Protein AF-A0A832XYK3-F1 (afdb_monomer)

Structure (mmCIF, N/CA/C/O backbone):
data_AF-A0A832XYK3-F1
#
_entry.id   AF-A0A832XYK3-F1
#
loop_
_atom_site.group_PDB
_atom_site.id
_atom_site.type_symbol
_atom_site.label_atom_id
_atom_site.label_alt_id
_atom_site.label_comp_id
_atom_site.label_asym_id
_atom_site.label_entity_id
_atom_site.label_seq_id
_atom_site.pdbx_PDB_ins_code
_atom_site.Cartn_x
_atom_site.Cartn_y
_atom_site.Cartn_z
_atom_site.occupancy
_atom_site.B_iso_or_equiv
_atom_site.auth_seq_id
_atom_site.auth_comp_id
_atom_site.auth_asym_id
_atom_site.auth_atom_id
_atom_site.pdbx_PDB_model_num
ATOM 1 N N . MET A 1 1 ? -70.318 6.249 -12.289 1.00 51.94 1 MET A N 1
ATOM 2 C CA . MET A 1 1 ? -69.527 5.537 -13.315 1.00 51.94 1 MET A CA 1
ATOM 3 C C . MET A 1 1 ? -68.668 4.509 -12.586 1.00 51.94 1 MET A C 1
ATOM 5 O O . MET A 1 1 ? -67.825 4.917 -11.801 1.00 51.94 1 MET A O 1
ATOM 9 N N . LYS A 1 2 ? -68.969 3.206 -12.696 1.00 63.84 2 LYS A N 1
ATOM 10 C CA . LYS A 1 2 ? -68.161 2.149 -12.056 1.00 63.84 2 LYS A CA 1
ATOM 11 C C . LYS A 1 2 ? -66.933 1.916 -12.936 1.00 63.84 2 LYS A C 1
ATOM 13 O O . LYS A 1 2 ? -67.109 1.634 -14.117 1.00 63.84 2 LYS A O 1
ATOM 18 N N . LEU A 1 3 ? -65.730 2.090 -12.392 1.00 61.75 3 LEU A N 1
ATOM 19 C CA . LEU A 1 3 ? -64.510 1.729 -13.113 1.00 61.75 3 LEU A CA 1
ATOM 20 C C . LEU A 1 3 ? -64.484 0.210 -13.313 1.00 61.75 3 LEU A C 1
ATOM 22 O O . LEU A 1 3 ? -64.776 -0.540 -12.384 1.00 61.75 3 LEU A O 1
ATOM 26 N N . ASP A 1 4 ? -64.154 -0.225 -14.527 1.00 82.44 4 ASP A N 1
ATOM 27 C CA . ASP A 1 4 ? -63.961 -1.636 -14.857 1.00 82.44 4 ASP A CA 1
ATOM 28 C C . ASP A 1 4 ? -62.791 -2.200 -14.035 1.00 82.44 4 ASP A C 1
ATOM 30 O O . ASP A 1 4 ? -61.704 -1.618 -13.997 1.00 82.44 4 ASP A O 1
ATOM 34 N N . ASN A 1 5 ? -63.002 -3.351 -13.393 1.00 79.75 5 ASN A N 1
ATOM 35 C CA . ASN A 1 5 ? -61.987 -4.045 -12.602 1.00 79.75 5 ASN A CA 1
ATOM 36 C C . ASN A 1 5 ? -60.704 -4.313 -13.405 1.00 79.75 5 ASN A C 1
ATOM 38 O O . ASN A 1 5 ? -59.617 -4.296 -12.832 1.00 79.75 5 ASN A O 1
ATOM 42 N N . LYS A 1 6 ? -60.795 -4.497 -14.729 1.00 77.44 6 LYS A N 1
ATOM 43 C CA . LYS A 1 6 ? -59.613 -4.655 -15.591 1.00 77.44 6 LYS A CA 1
ATOM 44 C C . LYS A 1 6 ? -58.777 -3.377 -15.676 1.00 77.44 6 LYS A C 1
ATOM 46 O O . LYS A 1 6 ? -57.551 -3.453 -15.685 1.00 77.44 6 LYS A O 1
ATOM 51 N N . ILE A 1 7 ? -59.427 -2.212 -15.680 1.00 81.50 7 ILE A N 1
ATOM 52 C CA . ILE A 1 7 ? -58.761 -0.901 -15.679 1.00 81.50 7 ILE A CA 1
ATOM 53 C C . ILE A 1 7 ? -58.077 -0.663 -14.328 1.00 81.50 7 ILE A C 1
ATOM 55 O O . ILE A 1 7 ? -56.941 -0.196 -14.288 1.00 81.50 7 ILE A O 1
ATOM 59 N N . VAL A 1 8 ? -58.728 -1.045 -13.225 1.00 83.88 8 VAL A N 1
ATOM 60 C CA . VAL A 1 8 ? -58.155 -0.926 -11.873 1.00 83.88 8 VAL A CA 1
ATOM 61 C C . VAL A 1 8 ? -56.913 -1.807 -11.716 1.00 83.88 8 VAL A C 1
ATOM 63 O O . VAL A 1 8 ? -55.884 -1.332 -11.243 1.00 83.88 8 VAL A O 1
ATOM 66 N N . VAL A 1 9 ? -56.968 -3.065 -12.165 1.00 84.25 9 VAL A N 1
ATOM 67 C CA . VAL A 1 9 ? -55.814 -3.979 -12.108 1.00 84.25 9 VAL A CA 1
ATOM 68 C C . VAL A 1 9 ? -54.671 -3.485 -12.999 1.00 84.25 9 VAL A C 1
ATOM 70 O O . VAL A 1 9 ? -53.523 -3.480 -12.561 1.00 84.25 9 VAL A O 1
ATOM 73 N N . GLY A 1 10 ? -54.969 -3.004 -14.211 1.00 87.88 10 GLY A N 1
ATOM 74 C CA . GLY A 1 10 ? -53.956 -2.436 -15.106 1.00 87.88 10 GLY A CA 1
ATOM 75 C C . GLY A 1 10 ? -53.236 -1.224 -14.505 1.00 87.88 10 GLY A C 1
ATOM 76 O O . GLY A 1 10 ? -52.009 -1.132 -14.576 1.00 87.88 10 GLY A O 1
ATOM 77 N N . LEU A 1 11 ? -53.977 -0.327 -13.847 1.00 86.62 11 LEU A N 1
ATOM 78 C CA . LEU A 1 11 ? -53.404 0.827 -13.149 1.00 86.62 11 LEU A CA 1
ATOM 79 C C . LEU A 1 11 ? -52.520 0.408 -11.972 1.00 86.62 11 LEU A C 1
ATOM 81 O O . LEU A 1 11 ? -51.419 0.932 -11.830 1.00 86.62 11 LEU A O 1
ATOM 85 N N . LEU A 1 12 ? -52.957 -0.564 -11.167 1.00 86.31 12 LEU A N 1
ATOM 86 C CA . LEU A 1 12 ? -52.175 -1.060 -10.032 1.00 86.31 12 LEU A CA 1
ATOM 87 C C . LEU A 1 12 ? -50.860 -1.710 -10.476 1.00 86.31 12 LEU A C 1
ATOM 89 O O . LEU A 1 12 ? -49.821 -1.411 -9.896 1.00 86.31 12 LEU A O 1
ATOM 93 N N . VAL A 1 13 ? -50.877 -2.535 -11.528 1.00 85.88 13 VAL A N 1
ATOM 94 C CA . VAL A 1 13 ? -49.658 -3.156 -12.079 1.00 85.88 13 VAL A CA 1
ATOM 95 C C . VAL A 1 13 ? -48.709 -2.097 -12.639 1.00 85.88 13 VAL A C 1
ATOM 97 O O . VAL A 1 13 ? -47.507 -2.163 -12.398 1.00 85.88 13 VAL A O 1
ATOM 100 N N . THR A 1 14 ? -49.239 -1.084 -13.327 1.00 83.44 14 THR A N 1
ATOM 101 C CA . THR A 1 14 ? -48.425 0.013 -13.871 1.00 83.44 14 THR A CA 1
ATOM 102 C C . THR A 1 14 ? -47.780 0.830 -12.753 1.00 83.44 14 THR A C 1
ATOM 104 O O . THR A 1 14 ? -46.589 1.115 -12.817 1.00 83.44 14 THR A O 1
ATOM 107 N N . ILE A 1 15 ? -48.525 1.151 -11.690 1.00 84.69 15 ILE A N 1
ATOM 108 C CA . ILE A 1 15 ? -47.985 1.844 -10.512 1.00 84.69 15 ILE A CA 1
ATOM 109 C C . ILE A 1 15 ? -46.898 0.995 -9.847 1.00 84.69 15 ILE A C 1
ATOM 111 O O . ILE A 1 15 ? -45.843 1.525 -9.521 1.00 84.69 15 ILE A O 1
ATOM 115 N N . LEU A 1 16 ? -47.108 -0.316 -9.693 1.00 79.56 16 LEU A N 1
ATOM 116 C CA . LEU A 1 16 ? -46.116 -1.206 -9.086 1.00 79.56 16 LEU A CA 1
ATOM 117 C C . LEU A 1 16 ? -44.827 -1.273 -9.918 1.00 79.56 16 LEU A C 1
ATOM 119 O O . LEU A 1 16 ? -43.733 -1.199 -9.364 1.00 79.56 16 LEU A O 1
ATOM 123 N N . LEU A 1 17 ? -44.950 -1.344 -11.247 1.00 78.62 17 LEU A N 1
ATOM 124 C CA . LEU A 1 17 ? -43.807 -1.351 -12.161 1.00 78.62 17 LEU A CA 1
ATOM 125 C C . LEU A 1 17 ? -43.058 -0.016 -12.140 1.00 78.62 17 LEU A C 1
ATOM 127 O O . LEU A 1 17 ? -41.830 -0.020 -12.060 1.00 78.62 17 LEU A O 1
ATOM 131 N N . VAL A 1 18 ? -43.769 1.114 -12.121 1.00 75.50 18 VAL A N 1
ATOM 132 C CA . VAL A 1 18 ? -43.164 2.450 -11.999 1.00 75.50 18 VAL A CA 1
ATOM 133 C C . VAL A 1 18 ? -42.459 2.599 -10.647 1.00 75.50 18 VAL A C 1
ATOM 135 O O . VAL A 1 18 ? -41.295 2.978 -10.602 1.00 75.50 18 VAL A O 1
ATOM 138 N N . VAL A 1 19 ? -43.093 2.215 -9.538 1.00 70.69 19 VAL A N 1
ATOM 139 C CA . VAL A 1 19 ? -42.473 2.293 -8.203 1.00 70.69 19 VAL A CA 1
ATOM 140 C C . VAL A 1 19 ? -41.241 1.384 -8.108 1.00 70.69 19 VAL A C 1
ATOM 142 O O . VAL A 1 19 ? -40.223 1.805 -7.566 1.00 70.69 19 VAL A O 1
ATOM 145 N N . SER A 1 20 ? -41.290 0.182 -8.697 1.00 60.44 20 SER A N 1
ATOM 146 C CA . SER A 1 20 ? -40.152 -0.751 -8.731 1.00 60.44 20 SER A CA 1
ATOM 147 C C . SER A 1 20 ? -38.980 -0.269 -9.596 1.00 60.44 20 SER A C 1
ATOM 149 O O . SER A 1 20 ? -37.823 -0.528 -9.274 1.00 60.44 20 SER A O 1
ATOM 151 N N . SER A 1 21 ? -39.254 0.477 -10.670 1.00 59.19 21 SER A N 1
ATOM 152 C CA . SER A 1 21 ? -38.204 1.072 -11.504 1.00 59.19 21 SER A CA 1
ATOM 153 C C . SER A 1 21 ? -37.586 2.310 -10.848 1.00 59.19 21 SER A C 1
ATOM 155 O O . SER A 1 21 ? -36.386 2.523 -10.992 1.00 59.19 21 SER A O 1
ATOM 157 N N . PHE A 1 22 ? -38.335 3.065 -10.037 1.00 55.16 22 PHE A N 1
ATOM 158 C CA . PHE A 1 22 ? -37.767 4.157 -9.239 1.00 55.16 22 PHE A CA 1
ATOM 159 C C . PHE A 1 22 ? -36.902 3.668 -8.064 1.00 55.16 22 PHE A C 1
ATOM 161 O O . PHE A 1 22 ? -35.864 4.269 -7.806 1.00 55.16 22 PHE A O 1
ATOM 168 N N . THR A 1 23 ? -37.238 2.568 -7.381 1.00 51.59 23 THR A N 1
ATOM 169 C CA . THR A 1 23 ? -36.389 2.044 -6.289 1.00 51.59 23 THR A CA 1
ATOM 170 C C . THR A 1 23 ? -35.070 1.439 -6.776 1.00 51.59 23 THR A C 1
ATOM 172 O O . THR A 1 23 ? -34.071 1.520 -6.063 1.00 51.59 23 THR A O 1
ATOM 175 N N . LEU A 1 24 ? -35.025 0.893 -7.995 1.00 49.56 24 LEU A N 1
ATOM 176 C CA . LEU A 1 24 ? -33.785 0.383 -8.594 1.00 49.56 24 LEU A CA 1
ATOM 177 C C . LEU A 1 24 ? -32.832 1.506 -9.037 1.00 49.56 24 LEU A C 1
ATOM 179 O O . LEU A 1 24 ? -31.620 1.345 -8.935 1.00 49.56 24 LEU A O 1
ATOM 183 N N . VAL A 1 25 ? -33.353 2.657 -9.473 1.00 48.50 25 VAL A N 1
ATOM 184 C CA . VAL A 1 25 ? -32.523 3.788 -9.932 1.00 48.50 25 VAL A CA 1
ATOM 185 C C . VAL A 1 25 ? -31.899 4.557 -8.762 1.00 48.50 25 VAL A C 1
ATOM 187 O O . VAL A 1 25 ? -30.759 5.001 -8.870 1.00 48.50 25 VAL A O 1
ATOM 190 N N . VAL A 1 26 ? -32.586 4.665 -7.618 1.00 46.12 26 VAL A N 1
ATOM 191 C CA . VAL A 1 26 ? -32.065 5.405 -6.447 1.00 46.12 26 VAL A CA 1
ATOM 192 C C . VAL A 1 26 ? -30.876 4.688 -5.791 1.00 46.12 26 VAL A C 1
ATOM 194 O O . VAL A 1 26 ? -29.989 5.352 -5.268 1.00 46.12 26 VAL A O 1
ATOM 197 N N . ASN A 1 27 ? -30.791 3.357 -5.892 1.00 43.59 27 ASN A N 1
ATOM 198 C CA . ASN A 1 27 ? -29.619 2.596 -5.435 1.00 43.59 27 ASN A CA 1
ATOM 199 C C . ASN A 1 27 ? -28.524 2.446 -6.507 1.00 43.59 27 ASN A C 1
ATOM 201 O O . ASN A 1 27 ? -27.417 2.030 -6.181 1.00 43.59 27 ASN A O 1
ATOM 205 N N . ALA A 1 28 ? -28.810 2.768 -7.773 1.00 43.00 28 ALA A N 1
ATOM 206 C CA . ALA A 1 28 ? -27.843 2.667 -8.869 1.00 43.00 28 ALA A CA 1
ATOM 207 C C . ALA A 1 28 ? -27.042 3.965 -9.106 1.00 43.00 28 ALA A C 1
ATOM 209 O O . ALA A 1 28 ? -26.056 3.937 -9.838 1.00 43.00 28 ALA A O 1
ATOM 210 N N . PHE A 1 29 ? -27.446 5.089 -8.496 1.00 41.75 29 PHE A N 1
ATOM 211 C CA . PHE A 1 29 ? -26.845 6.418 -8.697 1.00 41.75 29 PHE A CA 1
ATOM 212 C C . PHE A 1 29 ? -26.412 7.130 -7.402 1.00 41.75 29 PHE A C 1
ATOM 214 O O . PHE A 1 29 ? -26.274 8.352 -7.395 1.00 41.75 29 PHE A O 1
ATOM 221 N N . ASP A 1 30 ? -26.148 6.393 -6.321 1.00 46.22 30 ASP A N 1
ATOM 222 C CA . ASP A 1 30 ? -25.337 6.909 -5.209 1.00 46.22 30 ASP A CA 1
ATOM 223 C C . ASP A 1 30 ? -23.970 6.205 -5.238 1.00 46.22 30 ASP A C 1
ATOM 225 O O . ASP A 1 30 ? -23.822 5.122 -4.669 1.00 46.22 30 ASP A O 1
ATOM 229 N N . PRO A 1 31 ? -22.970 6.746 -5.961 1.00 38.56 31 PRO A N 1
ATOM 230 C CA . PRO A 1 31 ? -21.708 6.059 -6.224 1.00 38.56 31 PRO A CA 1
ATOM 231 C C . PRO A 1 31 ? -20.760 6.051 -5.011 1.00 38.56 31 PRO A C 1
ATOM 233 O O . PRO A 1 31 ? -19.545 5.994 -5.186 1.00 38.56 31 PRO A O 1
ATOM 236 N N . GLY A 1 32 ? -21.273 6.158 -3.778 1.00 41.62 32 GLY A N 1
ATOM 237 C CA . GLY A 1 32 ? -20.426 6.327 -2.594 1.00 41.62 32 GLY A CA 1
ATOM 238 C C . GLY A 1 32 ? -19.597 7.611 -2.674 1.00 41.62 32 GLY A C 1
ATOM 239 O O . GLY A 1 32 ? -18.465 7.662 -2.190 1.00 41.62 32 GLY A O 1
ATOM 240 N N . GLY A 1 33 ? -20.151 8.638 -3.331 1.00 36.31 33 GLY A N 1
ATOM 241 C CA . GLY A 1 33 ? -19.573 9.974 -3.333 1.00 36.31 33 GLY A CA 1
ATOM 242 C C . GLY A 1 33 ? -19.454 10.502 -1.902 1.00 36.31 33 GLY A C 1
ATOM 243 O O . GLY A 1 33 ? -20.139 10.007 -1.000 1.00 36.31 33 GLY A O 1
ATOM 244 N N . PRO A 1 34 ? -18.607 11.520 -1.666 1.00 36.47 34 PRO A N 1
ATOM 245 C CA . PRO A 1 34 ? -18.540 12.115 -0.357 1.00 36.47 34 PRO A CA 1
ATOM 246 C C . PRO A 1 34 ? -19.935 12.617 -0.039 1.00 36.47 34 PRO A C 1
ATOM 248 O O . PRO A 1 34 ? -20.565 13.261 -0.888 1.00 36.47 34 PRO A O 1
ATOM 251 N N . PRO A 1 35 ? -20.427 12.371 1.175 1.00 42.41 35 PRO A N 1
ATOM 252 C CA . PRO A 1 35 ? -21.514 13.188 1.632 1.00 42.41 35 PRO A CA 1
ATOM 253 C C . PRO A 1 35 ? -21.080 14.648 1.470 1.00 42.41 35 PRO A C 1
ATOM 255 O O . PRO A 1 35 ? -19.982 15.025 1.892 1.00 42.41 35 PRO A O 1
ATOM 258 N N . ALA A 1 36 ? -21.921 15.455 0.818 1.00 45.41 36 ALA A N 1
ATOM 259 C CA . ALA A 1 36 ? -21.783 16.904 0.862 1.00 45.41 36 ALA A CA 1
ATOM 260 C C . ALA A 1 36 ? -21.476 17.283 2.314 1.00 45.41 36 ALA A C 1
ATOM 262 O O . ALA A 1 36 ? -22.167 16.780 3.201 1.00 45.41 36 ALA A O 1
ATOM 263 N N . ALA A 1 37 ? -20.396 18.045 2.528 1.00 38.41 37 ALA A N 1
ATOM 264 C CA . ALA A 1 37 ? -19.804 18.354 3.831 1.00 38.41 37 ALA A CA 1
ATOM 265 C C . ALA A 1 37 ? -20.815 18.221 4.992 1.00 38.41 37 ALA A C 1
ATOM 267 O O . ALA A 1 37 ? -21.624 19.120 5.210 1.00 38.41 37 ALA A O 1
ATOM 268 N N . GLY A 1 38 ? -20.813 17.069 5.680 1.00 38.41 38 GLY A N 1
ATOM 269 C CA . GLY A 1 38 ? -21.708 16.810 6.819 1.00 38.41 38 GLY A CA 1
ATOM 270 C C . GLY A 1 38 ? -22.582 15.549 6.792 1.00 38.41 38 GLY A C 1
ATOM 271 O O . GLY A 1 38 ? -23.319 15.329 7.749 1.00 38.41 38 GLY A O 1
ATOM 272 N N . GLY A 1 39 ? -22.537 14.699 5.770 1.00 38.09 39 GLY A N 1
ATOM 273 C CA . GLY A 1 39 ? -23.168 13.372 5.860 1.00 38.09 39 GLY A CA 1
ATOM 274 C C . GLY A 1 39 ? -22.225 12.326 6.463 1.00 38.09 39 GLY A C 1
ATOM 275 O O . GLY A 1 39 ? -21.017 12.358 6.262 1.00 38.09 39 GLY A O 1
ATOM 276 N N . ILE A 1 40 ? -22.783 11.402 7.233 1.00 42.34 40 ILE A N 1
ATOM 277 C CA . ILE A 1 40 ? -22.057 10.287 7.845 1.00 42.34 40 ILE A CA 1
ATOM 278 C C . ILE A 1 40 ? -22.136 9.102 6.859 1.00 42.34 40 ILE A C 1
ATOM 280 O O . ILE A 1 40 ? -23.244 8.791 6.409 1.00 42.34 40 ILE A O 1
ATOM 284 N N . PRO A 1 41 ? -21.017 8.452 6.480 1.00 43.62 41 PRO A N 1
ATOM 285 C CA . PRO A 1 41 ? -21.013 7.250 5.646 1.00 43.62 41 PRO A CA 1
ATOM 286 C C . PRO A 1 41 ? -21.998 6.186 6.158 1.00 43.62 41 PRO A C 1
ATOM 288 O O . PRO A 1 41 ? -21.995 5.840 7.336 1.00 43.62 41 PRO A O 1
ATOM 291 N N . LYS A 1 42 ? -22.849 5.658 5.266 1.00 49.16 42 LYS A N 1
ATOM 292 C CA . LYS A 1 42 ? -23.915 4.689 5.600 1.00 49.16 42 LYS A CA 1
ATOM 293 C C . LYS A 1 42 ? -23.432 3.251 5.833 1.00 49.16 42 LYS A C 1
ATOM 295 O O . LYS A 1 42 ? -24.228 2.427 6.274 1.00 49.16 42 LYS A O 1
ATOM 300 N N . VAL A 1 43 ? -22.166 2.938 5.553 1.00 52.47 43 VAL A N 1
ATOM 301 C CA . VAL A 1 43 ? -21.572 1.622 5.824 1.00 52.47 43 VAL A CA 1
ATOM 302 C C . VAL A 1 43 ? -20.280 1.829 6.607 1.00 52.47 43 VAL A C 1
ATOM 304 O O . VAL A 1 43 ? -19.346 2.456 6.115 1.00 52.47 43 VAL A O 1
ATOM 307 N N . VAL A 1 44 ? -20.248 1.312 7.835 1.00 59.91 44 VAL A N 1
ATOM 308 C CA . VAL A 1 44 ? -19.056 1.265 8.688 1.00 59.91 44 VAL A CA 1
ATOM 309 C C . VAL A 1 44 ? -18.526 -0.163 8.603 1.00 59.91 44 VAL A C 1
ATOM 311 O O . VAL A 1 44 ? -18.932 -1.021 9.377 1.00 59.91 44 VAL A O 1
ATOM 314 N N . THR A 1 45 ? -17.705 -0.457 7.594 1.00 67.69 45 THR A N 1
ATOM 315 C CA . THR A 1 45 ? -17.115 -1.800 7.416 1.00 67.69 45 THR A CA 1
ATOM 316 C C . THR A 1 45 ? -15.900 -2.035 8.308 1.00 67.69 45 THR A C 1
ATOM 318 O O . THR A 1 45 ? -15.449 -3.165 8.424 1.00 67.69 45 THR A O 1
ATOM 321 N N . GLY A 1 46 ? -15.345 -0.974 8.902 1.00 77.50 46 GLY A N 1
ATOM 322 C CA . GLY A 1 46 ? -14.043 -1.015 9.567 1.00 77.50 46 GLY A CA 1
ATOM 323 C C . GLY A 1 46 ? -12.860 -0.836 8.607 1.00 77.50 46 GLY A C 1
ATOM 324 O O . GLY A 1 46 ? -11.771 -0.496 9.057 1.00 77.50 46 GLY A O 1
ATOM 325 N N . ASN A 1 47 ? -13.075 -0.981 7.293 1.00 88.44 47 ASN A N 1
ATOM 326 C CA . ASN A 1 47 ? -11.998 -0.950 6.308 1.00 88.44 47 ASN A CA 1
ATOM 327 C C . ASN A 1 47 ? -11.531 0.465 5.939 1.00 88.44 47 ASN A C 1
ATOM 329 O O . ASN A 1 47 ? -12.298 1.428 5.938 1.00 88.44 47 ASN A O 1
ATOM 333 N N . TRP A 1 48 ? -10.266 0.547 5.529 1.00 91.62 48 TRP A N 1
ATOM 334 C CA . TRP A 1 48 ? -9.625 1.688 4.880 1.00 91.62 48 TRP A CA 1
ATOM 335 C C . TRP A 1 48 ? -8.979 1.205 3.572 1.00 91.62 48 TRP A C 1
ATOM 337 O O . TRP A 1 48 ? -7.775 0.975 3.488 1.00 91.62 48 TRP A O 1
ATOM 347 N N . GLU A 1 49 ? -9.813 0.976 2.554 1.00 87.75 49 GLU A N 1
ATOM 348 C CA . GLU A 1 49 ? -9.420 0.324 1.284 1.00 87.75 49 GLU A CA 1
ATOM 349 C C . GLU A 1 49 ? -8.794 1.287 0.269 1.00 87.75 49 GLU A C 1
ATOM 351 O O . GLU A 1 49 ? -8.093 0.886 -0.659 1.00 87.75 49 GLU A O 1
ATOM 356 N N . TRP A 1 50 ? -9.064 2.576 0.443 1.00 87.31 50 TRP A N 1
ATOM 357 C CA . TRP A 1 50 ? -8.585 3.646 -0.421 1.00 87.31 50 TRP A CA 1
ATOM 358 C C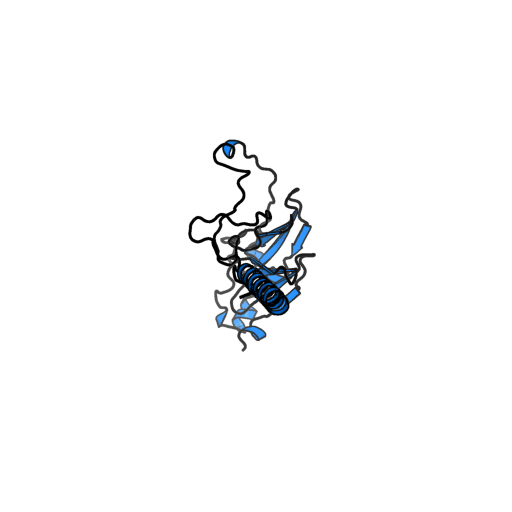 . TRP A 1 50 ? -7.535 4.447 0.323 1.00 87.31 50 TRP A C 1
ATOM 360 O O . TRP A 1 50 ? -7.665 4.640 1.529 1.00 87.31 50 TRP A O 1
ATOM 370 N N . ILE A 1 51 ? -6.585 5.040 -0.402 1.00 89.19 51 ILE A N 1
ATOM 371 C CA . ILE A 1 51 ? -5.583 5.936 0.195 1.00 89.19 51 ILE A CA 1
ATOM 372 C C . ILE A 1 51 ? -6.197 6.972 1.159 1.00 89.19 51 ILE A C 1
ATOM 374 O O . ILE A 1 51 ? -5.654 7.224 2.230 1.00 89.19 51 ILE A O 1
ATOM 378 N N . ASN A 1 52 ? -7.371 7.515 0.818 1.00 89.94 52 ASN A N 1
ATOM 379 C CA . ASN A 1 52 ? -8.089 8.523 1.602 1.00 89.94 52 ASN A CA 1
ATOM 380 C C . ASN A 1 52 ? -9.506 8.062 1.991 1.00 89.94 52 ASN A C 1
ATOM 382 O O . ASN A 1 52 ? -10.467 8.832 1.860 1.00 89.94 52 ASN A O 1
ATOM 386 N N . TYR A 1 53 ? -9.625 6.814 2.459 1.00 85.12 53 TYR A N 1
ATOM 387 C CA . TYR A 1 53 ? -10.839 6.129 2.937 1.00 85.12 53 TYR A CA 1
ATOM 388 C C . TYR A 1 53 ? -11.918 5.823 1.884 1.00 85.12 53 TYR A C 1
ATOM 390 O O . TYR A 1 53 ? -12.462 4.724 1.870 1.00 85.12 53 TYR A O 1
ATOM 398 N N . GLN A 1 54 ? -12.215 6.755 0.982 1.00 80.44 54 GLN A N 1
ATOM 399 C CA . GLN A 1 54 ? -13.292 6.639 -0.007 1.00 80.44 54 GLN A CA 1
ATOM 400 C C . GLN A 1 54 ? -12.829 7.072 -1.409 1.00 80.44 54 GLN A C 1
ATOM 402 O O . GLN A 1 54 ? -11.868 7.844 -1.507 1.00 80.44 54 GLN A O 1
ATOM 407 N N . PRO A 1 55 ? -13.530 6.671 -2.492 1.00 76.88 55 PRO A N 1
ATOM 408 C CA . PRO A 1 55 ? -13.104 6.929 -3.875 1.00 76.88 55 PRO A CA 1
ATOM 409 C C . PRO A 1 55 ? -12.886 8.408 -4.208 1.00 76.88 55 PRO A C 1
ATOM 411 O O . PRO A 1 55 ? -12.090 8.750 -5.076 1.00 76.88 55 PRO A O 1
ATOM 414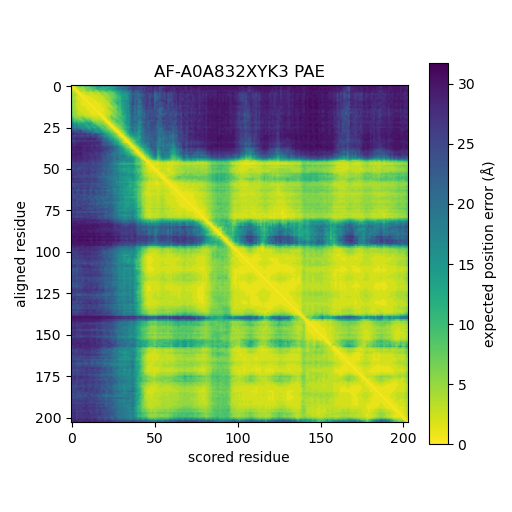 N N . THR A 1 56 ? -13.592 9.303 -3.519 1.00 80.50 56 THR A N 1
ATOM 415 C CA . THR A 1 56 ? -13.500 10.752 -3.746 1.00 80.50 56 THR A CA 1
ATOM 416 C C . THR A 1 56 ? -12.567 11.470 -2.773 1.00 80.50 56 THR A C 1
ATOM 418 O O . THR A 1 56 ? -12.508 12.693 -2.797 1.00 80.50 56 THR A O 1
ATOM 421 N N . GLY A 1 57 ? -11.881 10.726 -1.901 1.00 80.06 57 GLY A N 1
ATOM 422 C CA . GLY A 1 57 ? -10.861 11.223 -0.979 1.00 80.06 57 GLY A CA 1
ATOM 423 C C . GLY A 1 57 ? -11.376 12.133 0.137 1.00 80.06 57 GLY A C 1
ATOM 424 O O . GLY A 1 57 ? -11.329 13.352 0.020 1.00 80.06 57 GLY A O 1
ATOM 425 N N . GLY A 1 58 ? -11.813 11.542 1.250 1.00 83.56 58 GLY A N 1
ATOM 426 C CA . GLY A 1 58 ? -12.329 12.292 2.405 1.00 83.56 58 GLY A CA 1
ATOM 427 C C . GLY A 1 58 ? -11.444 12.245 3.649 1.00 83.56 58 GLY A C 1
ATOM 428 O O . GLY A 1 58 ? -11.604 13.088 4.527 1.00 83.56 58 GLY A O 1
ATOM 429 N N . SER A 1 59 ? -10.547 11.255 3.742 1.00 88.69 59 SER A N 1
ATOM 430 C CA . SER A 1 59 ? -9.699 11.006 4.922 1.00 88.69 59 SER A CA 1
ATOM 431 C C . SER A 1 59 ? -10.489 11.011 6.243 1.00 88.69 59 SER A C 1
ATOM 433 O O . SER A 1 59 ? -9.983 11.418 7.286 1.00 88.69 59 SER A O 1
ATOM 435 N N . TYR A 1 60 ? -11.748 10.568 6.190 1.00 87.06 60 TYR A N 1
ATOM 436 C CA . TYR A 1 60 ? -12.694 10.583 7.299 1.00 87.06 60 TYR A CA 1
ATOM 437 C C . TYR A 1 60 ? -13.159 9.159 7.589 1.00 87.06 60 TYR A C 1
ATOM 439 O O . TYR A 1 60 ? -13.779 8.534 6.733 1.00 87.06 60 TYR A O 1
ATOM 447 N N . SER A 1 61 ? -12.893 8.670 8.802 1.00 86.88 61 SER A N 1
ATOM 448 C CA . SER A 1 61 ? -13.474 7.419 9.293 1.00 86.88 61 SER A CA 1
ATOM 449 C C . SER A 1 61 ? -14.833 7.697 9.947 1.00 86.88 61 SER A C 1
ATOM 451 O O . SER A 1 61 ? -14.912 8.578 10.806 1.00 86.88 61 SER A O 1
ATOM 453 N N . PRO A 1 62 ? -15.900 6.952 9.607 1.00 83.12 62 PRO A N 1
ATOM 454 C CA . PRO A 1 62 ? -17.193 7.050 10.282 1.00 83.12 62 PRO A CA 1
ATOM 455 C C . PRO A 1 62 ? -17.229 6.343 11.643 1.00 83.12 62 PRO A C 1
ATOM 457 O O . PRO A 1 62 ? -18.265 6.375 12.305 1.00 83.12 62 PRO A O 1
ATOM 460 N N . GLN A 1 63 ? -16.152 5.657 12.038 1.00 85.19 63 GLN A N 1
ATOM 461 C CA . GLN A 1 63 ? -16.071 4.956 13.319 1.00 85.19 63 GLN A CA 1
ATOM 462 C C . GLN A 1 63 ? -15.986 5.961 14.475 1.00 85.19 63 GLN A C 1
ATOM 464 O O . GLN A 1 63 ? -15.356 7.010 14.356 1.00 85.19 63 GLN A O 1
ATOM 469 N N . PHE A 1 64 ? -16.616 5.632 15.602 1.00 88.69 64 PHE A N 1
ATOM 470 C CA . PHE A 1 64 ? -16.723 6.521 16.767 1.00 88.69 64 PHE A CA 1
ATOM 471 C C . PHE A 1 64 ? -16.461 5.809 18.104 1.00 88.69 64 PHE A C 1
ATOM 473 O O . PHE A 1 64 ? -16.685 6.395 19.169 1.00 88.69 64 PHE A O 1
ATOM 480 N N . ASP A 1 65 ? -15.974 4.563 18.056 1.00 89.62 65 ASP A N 1
ATOM 481 C CA . ASP A 1 65 ? -15.603 3.792 19.248 1.00 89.62 65 ASP A CA 1
ATOM 482 C C . ASP A 1 65 ? -14.539 4.534 20.063 1.00 89.62 65 ASP A C 1
ATOM 484 O O . ASP A 1 65 ? -14.641 4.626 21.285 1.00 89.62 65 ASP A O 1
ATOM 488 N N . ILE A 1 66 ? -13.579 5.161 19.375 1.00 93.56 66 ILE A N 1
ATOM 489 C CA . ILE A 1 66 ? -12.668 6.158 19.940 1.00 93.56 66 ILE A CA 1
ATOM 490 C C . ILE A 1 66 ? -13.288 7.544 19.747 1.00 93.56 66 ILE A C 1
ATOM 492 O O . ILE A 1 66 ? -13.633 7.946 18.636 1.00 93.56 66 ILE A O 1
ATOM 496 N N . ASN A 1 67 ? -13.413 8.301 20.832 1.00 94.88 67 ASN A N 1
ATOM 497 C CA . ASN A 1 67 ? -14.027 9.621 20.846 1.00 94.88 67 ASN A CA 1
ATOM 498 C C . ASN A 1 67 ? -13.406 10.522 21.927 1.00 94.88 67 ASN A C 1
ATOM 500 O O . ASN A 1 67 ? -12.534 10.120 22.696 1.00 94.88 67 ASN A O 1
ATOM 504 N N . LYS A 1 68 ? -13.870 11.774 21.998 1.00 97.06 68 LYS A N 1
ATOM 505 C CA . LYS A 1 68 ? -13.341 12.796 22.920 1.00 97.06 68 LYS A CA 1
ATOM 506 C C . LYS A 1 68 ? -13.432 12.423 24.406 1.00 97.06 68 LYS A C 1
ATOM 508 O O . LYS A 1 68 ? -12.741 13.040 25.208 1.00 97.06 68 LYS A O 1
ATOM 513 N N . ASP A 1 69 ? -14.311 11.488 24.766 1.00 97.75 69 ASP A N 1
ATOM 514 C CA . ASP A 1 69 ? -14.556 11.106 26.154 1.00 97.75 69 ASP A CA 1
ATOM 515 C C . ASP A 1 69 ? -13.679 9.913 26.583 1.00 97.75 69 ASP A C 1
ATOM 517 O O . ASP A 1 69 ? -13.526 9.693 27.785 1.00 97.75 69 ASP A O 1
ATOM 521 N N . ASN A 1 70 ? -13.083 9.166 25.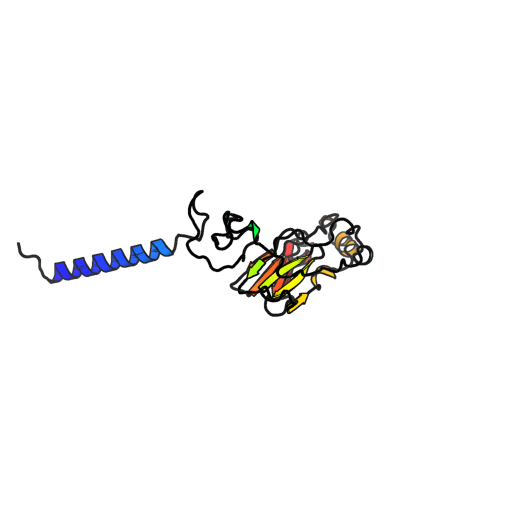637 1.00 98.00 70 ASN A N 1
ATOM 522 C CA . ASN A 1 70 ? -12.250 7.991 25.933 1.00 98.00 70 ASN A CA 1
ATOM 523 C C . ASN A 1 70 ? -10.853 7.958 25.278 1.00 98.00 70 ASN A C 1
ATOM 525 O O . ASN A 1 70 ? -10.052 7.104 25.654 1.00 98.00 70 ASN A O 1
ATOM 529 N N . VAL A 1 71 ? -10.516 8.873 24.360 1.00 97.94 71 VAL A N 1
ATOM 530 C CA . VAL A 1 71 ? -9.221 8.894 23.643 1.00 97.94 71 VAL A CA 1
ATOM 531 C C . VAL A 1 71 ? -8.001 8.928 24.574 1.00 97.94 71 VAL A C 1
ATOM 533 O O . VAL A 1 71 ? -6.944 8.400 24.247 1.00 97.94 71 VAL A O 1
ATOM 536 N N . GLN A 1 72 ? -8.147 9.506 25.766 1.00 98.00 72 GLN A N 1
ATOM 537 C CA . GLN A 1 72 ? -7.105 9.570 26.789 1.00 98.00 72 GLN A CA 1
ATOM 538 C C . GLN A 1 72 ? -6.737 8.208 27.397 1.00 98.00 72 GLN A C 1
ATOM 540 O O . GLN A 1 72 ? -5.744 8.124 28.115 1.00 98.00 72 GLN A O 1
ATOM 545 N N . TYR A 1 73 ? -7.538 7.167 27.157 1.00 97.88 73 TYR A N 1
ATOM 546 C CA . TYR A 1 73 ? -7.298 5.810 27.654 1.00 97.88 73 TYR A CA 1
ATOM 547 C C . TYR A 1 73 ? -6.662 4.893 26.607 1.00 97.88 73 TYR A C 1
ATOM 549 O O . TYR A 1 73 ? -6.531 3.700 26.861 1.00 97.88 73 TYR A O 1
ATOM 557 N N . LEU A 1 74 ? -6.294 5.420 25.434 1.00 97.69 74 LEU A N 1
ATOM 558 C CA . LEU A 1 74 ? -5.609 4.628 24.421 1.00 97.69 74 LEU A CA 1
ATOM 559 C C . LEU A 1 74 ? -4.255 4.138 24.930 1.00 97.69 74 LEU A C 1
ATOM 561 O O . LEU A 1 74 ? -3.468 4.892 25.504 1.00 97.69 74 LEU A O 1
ATOM 565 N N . GLU A 1 75 ? -3.977 2.878 24.632 1.00 97.19 75 GLU A N 1
ATOM 566 C CA . GLU A 1 75 ? -2.679 2.255 24.823 1.00 97.19 75 GLU A CA 1
ATOM 567 C C . GLU A 1 75 ? -2.147 1.723 23.493 1.00 97.19 75 GLU A C 1
ATOM 569 O O . GLU A 1 75 ? -2.892 1.505 22.534 1.00 97.19 75 GLU A O 1
ATOM 574 N N . MET A 1 76 ? -0.829 1.558 23.423 1.00 96.75 76 MET A N 1
ATOM 575 C CA . MET A 1 76 ? -0.199 0.916 22.279 1.00 96.75 76 MET A CA 1
ATOM 576 C C . MET A 1 76 ? -0.550 -0.571 22.300 1.00 96.75 76 MET A C 1
ATOM 578 O O . MET A 1 76 ? -0.173 -1.256 23.247 1.00 96.75 76 MET A O 1
ATOM 582 N N . ASN A 1 77 ? -1.219 -1.066 21.257 1.00 95.69 77 ASN A N 1
ATOM 583 C CA . ASN A 1 77 ? -1.540 -2.490 21.151 1.00 95.69 77 ASN A CA 1
ATOM 584 C C . ASN A 1 77 ? -0.321 -3.304 20.682 1.00 95.69 77 ASN A C 1
ATOM 586 O O . ASN A 1 77 ? 0.086 -4.265 21.326 1.00 95.69 77 ASN A O 1
ATOM 590 N N . TRP A 1 78 ? 0.317 -2.873 19.592 1.00 97.06 78 TRP A N 1
ATOM 591 C CA . TRP A 1 78 ? 1.521 -3.498 19.043 1.00 97.06 78 TRP A CA 1
ATOM 592 C C . TRP A 1 78 ? 2.330 -2.495 18.210 1.00 97.06 78 TRP A C 1
ATOM 594 O O . TRP A 1 78 ? 1.844 -1.422 17.854 1.00 97.06 78 TRP A O 1
ATOM 604 N N . ILE A 1 79 ? 3.588 -2.838 17.913 1.00 94.44 79 ILE A N 1
ATOM 605 C CA . ILE A 1 79 ? 4.485 -2.062 17.046 1.00 94.44 79 ILE A CA 1
ATOM 606 C C . ILE A 1 79 ? 5.098 -3.008 16.016 1.00 94.44 79 ILE A C 1
ATOM 608 O O . ILE A 1 79 ? 5.693 -4.014 16.393 1.00 94.44 79 ILE A O 1
ATOM 612 N N . PHE A 1 80 ? 5.022 -2.634 14.738 1.00 92.44 80 PHE A N 1
ATOM 613 C CA . PHE A 1 80 ? 5.711 -3.326 13.650 1.00 92.44 80 PHE A CA 1
ATOM 614 C C . PHE A 1 80 ? 6.971 -2.546 13.221 1.00 92.44 80 PHE A C 1
ATOM 616 O O . PHE A 1 80 ? 6.848 -1.446 12.671 1.00 92.44 80 PHE A O 1
ATOM 623 N N . PRO A 1 81 ? 8.190 -3.046 13.495 1.00 86.88 81 PRO A N 1
ATOM 624 C CA . PRO A 1 81 ? 9.423 -2.348 13.145 1.00 86.88 81 PRO A CA 1
ATOM 625 C C . PRO A 1 81 ? 9.866 -2.646 11.704 1.00 86.88 81 PRO A C 1
ATOM 627 O O . PRO A 1 81 ? 10.100 -3.797 11.347 1.00 86.88 81 PRO A O 1
ATOM 630 N N . TYR A 1 82 ? 10.102 -1.608 10.896 1.00 77.69 82 TYR A N 1
ATOM 631 C CA . TYR A 1 82 ? 10.800 -1.780 9.616 1.00 77.69 82 TYR A CA 1
ATOM 632 C C . TYR A 1 82 ? 12.311 -1.767 9.821 1.00 77.69 82 TYR A C 1
ATOM 634 O O . TYR A 1 82 ? 12.859 -0.847 10.433 1.00 77.69 82 TYR A O 1
ATOM 642 N N . VAL A 1 83 ? 13.002 -2.734 9.223 1.00 69.19 83 VAL A N 1
ATOM 643 C CA . VAL A 1 83 ? 14.452 -2.648 9.053 1.00 69.19 83 VAL A CA 1
ATOM 644 C C . VAL A 1 83 ? 14.725 -1.708 7.878 1.00 69.19 83 VAL A C 1
ATOM 646 O O . VAL A 1 83 ? 14.188 -1.881 6.778 1.00 69.19 83 VAL A O 1
ATOM 649 N N . ASN A 1 84 ? 15.537 -0.676 8.110 1.00 63.16 84 ASN A N 1
ATOM 650 C CA . ASN A 1 84 ? 16.067 0.127 7.014 1.00 63.16 84 ASN A CA 1
ATOM 651 C C . ASN A 1 84 ? 16.952 -0.794 6.171 1.00 63.16 84 ASN A C 1
ATOM 653 O O . ASN A 1 84 ? 17.948 -1.302 6.679 1.00 63.16 84 ASN A O 1
ATOM 657 N N . GLN A 1 85 ? 16.590 -1.021 4.907 1.00 60.19 85 GLN A N 1
ATOM 658 C CA . GLN A 1 85 ? 17.549 -1.596 3.972 1.00 60.19 85 GLN A CA 1
ATOM 659 C C . GLN A 1 85 ? 18.720 -0.622 3.842 1.00 60.19 85 GLN A C 1
ATOM 661 O O . GLN A 1 85 ? 18.514 0.597 3.853 1.00 60.19 85 GLN A O 1
ATOM 666 N N . ASP A 1 86 ? 19.934 -1.160 3.749 1.00 55.75 86 ASP A N 1
ATOM 667 C CA . ASP A 1 86 ? 21.143 -0.364 3.592 1.00 55.75 86 ASP A CA 1
ATOM 668 C C . ASP A 1 86 ? 20.965 0.570 2.392 1.00 55.75 86 ASP A C 1
ATOM 670 O O . ASP A 1 86 ? 20.925 0.134 1.241 1.00 55.75 86 ASP A O 1
ATOM 674 N N . ALA A 1 87 ? 20.831 1.873 2.657 1.00 54.28 87 ALA A N 1
ATOM 675 C CA . ALA A 1 87 ? 20.599 2.882 1.623 1.00 54.28 87 ALA A CA 1
ATOM 676 C C . ALA A 1 87 ? 21.682 2.844 0.527 1.00 54.28 87 ALA A C 1
ATOM 678 O O . ALA A 1 87 ? 21.434 3.212 -0.618 1.00 54.28 87 ALA A O 1
ATOM 679 N N . GLU A 1 88 ? 22.867 2.348 0.883 1.00 51.47 88 GLU A N 1
ATOM 680 C CA . GLU A 1 88 ? 24.015 2.134 0.010 1.00 51.47 88 GLU A CA 1
ATOM 681 C C . GLU A 1 88 ? 23.802 0.974 -0.983 1.00 51.47 88 GLU A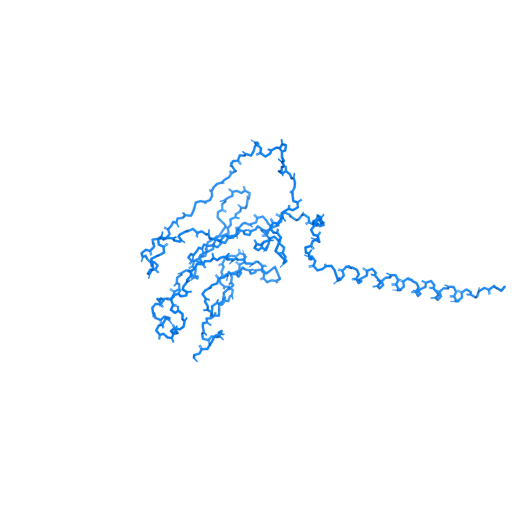 C 1
ATOM 683 O O . GLU A 1 88 ? 24.173 1.094 -2.151 1.00 51.47 88 GLU A O 1
ATOM 688 N N . ALA A 1 89 ? 23.112 -0.102 -0.578 1.00 52.59 89 ALA A N 1
ATOM 689 C CA . ALA A 1 89 ? 22.789 -1.244 -1.441 1.00 52.59 89 ALA A CA 1
ATOM 690 C C . ALA A 1 89 ? 21.764 -0.894 -2.533 1.00 52.59 89 ALA A C 1
ATOM 692 O O . ALA A 1 89 ? 21.725 -1.534 -3.582 1.00 52.59 89 ALA A O 1
ATOM 693 N N . LEU A 1 90 ? 20.961 0.153 -2.319 1.00 54.19 90 LEU A N 1
ATOM 694 C CA . LEU A 1 90 ? 19.971 0.614 -3.288 1.00 54.19 90 LEU A CA 1
ATOM 695 C C . LEU A 1 90 ? 20.563 1.555 -4.351 1.00 54.19 90 LEU A C 1
ATOM 697 O O . LEU A 1 90 ? 19.818 1.995 -5.222 1.00 54.19 90 LEU A O 1
ATOM 701 N N . GLY A 1 91 ? 21.866 1.872 -4.342 1.00 50.94 91 GLY A N 1
ATOM 702 C CA . GLY A 1 91 ? 22.518 2.643 -5.417 1.00 50.94 91 GLY A CA 1
ATOM 703 C C . GLY A 1 91 ? 22.005 4.082 -5.575 1.00 50.94 91 GLY A C 1
ATOM 704 O O . GLY A 1 91 ? 22.156 4.698 -6.628 1.00 50.94 91 GLY A O 1
ATOM 705 N N . PHE A 1 92 ? 21.364 4.616 -4.539 1.00 54.97 92 PHE A N 1
ATOM 706 C CA . PHE A 1 92 ? 20.771 5.948 -4.497 1.00 54.97 92 PHE A CA 1
ATOM 707 C C . PHE A 1 92 ? 21.034 6.555 -3.118 1.00 54.97 92 PHE A C 1
ATOM 709 O O . PHE A 1 92 ? 21.086 5.838 -2.125 1.00 54.97 92 PHE A O 1
ATOM 716 N N . ASN A 1 93 ? 21.110 7.883 -3.013 1.00 51.78 93 ASN A N 1
ATOM 717 C CA . ASN A 1 93 ? 21.142 8.566 -1.714 1.00 51.78 93 ASN A CA 1
ATOM 718 C C . ASN A 1 93 ? 19.731 8.567 -1.072 1.00 51.78 93 ASN A C 1
ATOM 720 O O . ASN A 1 93 ? 19.113 9.609 -0.871 1.00 51.78 93 ASN A O 1
ATOM 724 N N . LEU A 1 94 ? 19.188 7.367 -0.826 1.00 53.50 94 LEU A N 1
ATOM 725 C CA . LEU A 1 94 ? 17.894 7.086 -0.190 1.00 53.50 94 LEU A CA 1
ATOM 726 C C . LEU A 1 94 ? 17.966 7.143 1.340 1.00 53.50 94 LEU A C 1
ATOM 728 O O . LEU A 1 94 ? 16.941 6.983 1.998 1.00 53.50 94 LEU A O 1
ATOM 732 N N . ALA A 1 95 ? 19.136 7.432 1.920 1.00 48.94 95 ALA A N 1
ATOM 733 C CA . ALA A 1 95 ? 19.288 7.609 3.365 1.00 48.94 95 ALA A CA 1
ATOM 734 C C . ALA A 1 95 ? 18.328 8.679 3.932 1.00 48.94 95 ALA A C 1
ATOM 736 O O . ALA A 1 95 ? 18.008 8.652 5.115 1.00 48.94 95 ALA A O 1
ATOM 737 N N . ALA A 1 96 ? 17.825 9.587 3.084 1.00 50.97 96 ALA A N 1
ATOM 738 C CA . ALA A 1 96 ? 16.845 10.611 3.439 1.00 50.97 96 ALA A CA 1
ATOM 739 C C . ALA A 1 96 ? 15.362 10.198 3.276 1.00 50.97 96 ALA A C 1
ATOM 741 O O . ALA A 1 96 ? 14.491 11.014 3.565 1.00 50.97 96 ALA A O 1
ATOM 742 N N . GLN A 1 97 ? 15.049 8.994 2.777 1.00 64.12 97 GLN A N 1
ATOM 743 C CA . GLN A 1 97 ? 13.674 8.581 2.438 1.00 64.12 97 GLN A CA 1
ATOM 744 C C . GLN A 1 97 ? 13.344 7.143 2.866 1.00 64.12 97 GLN A C 1
ATOM 746 O O . GLN A 1 97 ? 12.468 6.511 2.277 1.00 64.12 97 GLN A O 1
ATOM 751 N N . THR A 1 98 ? 14.017 6.603 3.885 1.00 72.69 98 THR A N 1
ATOM 752 C CA . THR A 1 98 ? 13.645 5.296 4.444 1.00 72.69 98 THR A CA 1
ATOM 753 C C . THR A 1 98 ? 12.255 5.342 5.101 1.00 72.69 98 THR A C 1
ATOM 755 O O . THR A 1 98 ? 11.743 6.411 5.437 1.00 72.69 98 THR A O 1
ATOM 758 N N . GLY A 1 99 ? 11.615 4.181 5.264 1.00 80.81 99 GLY A N 1
ATOM 759 C CA . GLY A 1 99 ? 10.264 4.070 5.827 1.00 80.81 99 GLY A CA 1
ATOM 760 C C . GLY A 1 99 ? 9.165 4.029 4.763 1.00 80.81 99 GLY A C 1
ATOM 761 O O . GLY A 1 99 ? 9.358 3.458 3.689 1.00 80.81 99 GLY A O 1
ATOM 762 N N . SER A 1 100 ? 8.001 4.591 5.082 1.00 87.44 100 SER A N 1
ATOM 763 C CA . SER A 1 100 ? 6.822 4.641 4.214 1.00 87.44 100 SER A CA 1
ATOM 764 C C . SER A 1 100 ? 6.223 6.045 4.242 1.00 87.44 100 SER A C 1
ATOM 766 O O . SER A 1 100 ? 6.008 6.601 5.319 1.00 87.44 100 SER A O 1
ATOM 768 N N . SER A 1 101 ? 5.961 6.614 3.064 1.00 88.12 101 SER A N 1
ATOM 769 C CA . SER A 1 101 ? 5.212 7.869 2.914 1.00 88.12 101 SER A CA 1
ATOM 770 C C . SER A 1 101 ? 3.756 7.642 2.489 1.00 88.12 101 SER A C 1
ATOM 772 O O . SER A 1 101 ? 2.983 8.598 2.422 1.00 88.12 101 SER A O 1
ATOM 774 N N . ALA A 1 102 ? 3.378 6.399 2.180 1.00 90.31 102 ALA A N 1
ATOM 775 C CA . ALA A 1 102 ? 2.024 6.037 1.790 1.00 90.31 102 ALA A CA 1
ATOM 776 C C . ALA A 1 102 ? 1.177 5.690 3.028 1.00 90.31 102 ALA A C 1
ATOM 778 O O . ALA A 1 102 ? 1.666 5.006 3.928 1.00 90.31 102 ALA A O 1
ATOM 779 N N . PRO A 1 103 ? -0.101 6.107 3.085 1.00 92.50 103 PRO A N 1
ATOM 780 C CA . PRO A 1 103 ? -1.028 5.606 4.092 1.00 92.50 103 PRO A CA 1
ATOM 781 C C . PRO A 1 103 ? -1.137 4.080 4.035 1.00 92.50 103 PRO A C 1
ATOM 783 O O . PRO A 1 103 ? -1.198 3.498 2.950 1.00 92.50 103 PRO A O 1
ATOM 786 N N . ALA A 1 104 ? -1.190 3.446 5.205 1.00 94.25 104 ALA A N 1
ATOM 787 C CA . ALA A 1 104 ? -1.498 2.028 5.301 1.00 94.25 104 ALA A CA 1
ATOM 788 C C . ALA A 1 104 ? -2.944 1.773 4.850 1.00 94.25 104 ALA A C 1
ATOM 790 O O . ALA A 1 104 ? -3.841 2.569 5.142 1.00 94.25 104 ALA A O 1
ATOM 791 N N . LEU A 1 105 ? -3.168 0.656 4.161 1.00 95.19 105 LEU A N 1
ATOM 792 C CA . LEU A 1 105 ? -4.516 0.180 3.858 1.00 95.19 105 LEU A CA 1
ATOM 793 C C . LEU A 1 105 ? -4.928 -0.851 4.901 1.00 95.19 105 LEU A C 1
ATOM 795 O O . LEU A 1 105 ? -4.114 -1.684 5.283 1.00 95.19 105 LEU A O 1
ATOM 799 N N . PHE A 1 106 ? -6.188 -0.813 5.325 1.00 94.56 106 PHE A N 1
ATOM 800 C CA . PHE A 1 106 ? -6.788 -1.831 6.186 1.00 94.56 106 PHE A CA 1
ATOM 801 C C . PHE A 1 106 ? -7.914 -2.499 5.408 1.00 94.56 106 PHE A C 1
ATOM 803 O O . PHE A 1 106 ? -8.891 -1.840 5.040 1.00 94.56 106 PHE A O 1
ATOM 810 N N . VAL A 1 107 ? -7.790 -3.795 5.148 1.00 92.69 107 VAL A N 1
ATOM 811 C CA . VAL A 1 107 ? -8.761 -4.548 4.356 1.00 92.69 107 VAL A CA 1
ATOM 812 C C . VAL A 1 107 ? -9.011 -5.880 5.033 1.00 92.69 107 VAL A C 1
ATOM 814 O O . VAL A 1 107 ? -8.111 -6.708 5.118 1.00 92.69 107 VAL A O 1
ATOM 817 N N . ASP A 1 108 ? -10.241 -6.086 5.498 1.00 92.00 108 ASP A N 1
ATOM 818 C CA . ASP A 1 108 ? -10.732 -7.385 5.964 1.00 92.00 108 ASP A CA 1
ATOM 819 C C . ASP A 1 108 ? -9.820 -8.025 7.042 1.00 92.00 108 ASP A C 1
ATOM 821 O O . ASP A 1 108 ? -9.615 -9.234 7.064 1.00 92.00 108 ASP A O 1
ATOM 825 N N . GLY A 1 109 ? -9.272 -7.197 7.946 1.00 93.56 109 GLY A N 1
ATOM 826 C CA . GLY A 1 109 ? -8.395 -7.622 9.048 1.00 93.56 109 GLY A CA 1
ATOM 827 C C . GLY A 1 109 ? -6.895 -7.616 8.733 1.00 93.56 109 GLY A C 1
ATOM 828 O O . GLY A 1 109 ? -6.096 -7.925 9.612 1.00 93.56 109 GLY A O 1
ATOM 829 N N . ILE A 1 110 ? -6.498 -7.230 7.519 1.00 96.81 110 ILE A N 1
ATOM 830 C CA . ILE A 1 110 ? -5.096 -7.173 7.096 1.00 96.81 110 ILE A CA 1
ATOM 831 C C . ILE A 1 110 ? -4.676 -5.722 6.866 1.00 96.81 110 ILE A C 1
ATOM 833 O O . ILE A 1 110 ? -5.381 -4.946 6.214 1.00 96.81 110 ILE A O 1
ATOM 837 N N . ILE A 1 111 ? -3.505 -5.360 7.386 1.00 97.12 111 ILE A N 1
ATOM 838 C CA . ILE A 1 111 ? -2.846 -4.080 7.145 1.00 97.12 111 ILE A CA 1
ATOM 839 C C . ILE A 1 111 ? -1.797 -4.256 6.048 1.00 97.12 111 ILE A C 1
ATOM 841 O O . ILE A 1 111 ? -0.871 -5.050 6.191 1.00 97.12 111 ILE A O 1
ATOM 845 N N . TYR A 1 112 ? -1.909 -3.473 4.977 1.00 97.19 112 TYR A N 1
ATOM 846 C CA . TYR A 1 112 ? -0.930 -3.439 3.893 1.00 97.19 112 TYR A CA 1
ATOM 847 C C . TYR A 1 112 ? -0.139 -2.140 3.919 1.00 97.19 112 TYR A C 1
ATOM 849 O O . TYR A 1 112 ? -0.715 -1.047 3.920 1.00 97.19 112 TYR A O 1
ATOM 857 N N . ILE A 1 113 ? 1.187 -2.255 3.884 1.00 94.94 113 ILE A N 1
ATOM 858 C CA . ILE A 1 113 ? 2.097 -1.112 3.972 1.00 94.94 113 ILE A CA 1
ATOM 859 C C . ILE A 1 113 ? 3.101 -1.176 2.835 1.00 94.94 113 ILE A C 1
ATOM 861 O O . ILE A 1 113 ? 3.918 -2.089 2.773 1.00 94.94 113 ILE A O 1
ATOM 865 N N . ALA A 1 114 ? 3.059 -0.172 1.960 1.00 92.38 114 ALA A N 1
ATOM 866 C CA . ALA A 1 114 ? 4.066 0.024 0.928 1.00 92.38 114 ALA A CA 1
ATOM 867 C C . ALA A 1 114 ? 5.184 0.924 1.457 1.00 92.38 114 ALA A C 1
ATOM 869 O O . ALA A 1 114 ? 4.935 2.041 1.919 1.00 92.38 114 ALA A O 1
ATOM 870 N N . LYS A 1 115 ? 6.422 0.453 1.376 1.00 89.25 115 LYS A N 1
ATOM 871 C CA . LYS A 1 115 ? 7.611 1.214 1.741 1.00 89.25 115 LYS A CA 1
ATOM 872 C C . LYS A 1 115 ? 8.099 2.063 0.576 1.00 89.25 115 LYS A C 1
ATOM 874 O O . LYS A 1 115 ? 7.798 1.826 -0.591 1.00 89.25 115 LYS A O 1
ATOM 879 N N . ASN A 1 116 ? 8.913 3.055 0.905 1.00 86.00 116 ASN A N 1
ATOM 880 C CA . ASN A 1 116 ? 9.501 3.978 -0.060 1.00 86.00 116 ASN A CA 1
ATOM 881 C C . ASN A 1 116 ? 10.455 3.294 -1.048 1.00 86.00 116 ASN A C 1
ATOM 883 O O . ASN A 1 116 ? 10.610 3.774 -2.168 1.00 86.00 116 ASN A O 1
ATOM 887 N N . ASP A 1 117 ? 11.039 2.160 -0.656 1.00 82.25 117 ASP A N 1
ATOM 888 C CA . ASP A 1 117 ? 11.840 1.284 -1.516 1.00 82.25 117 ASP A CA 1
ATOM 889 C C . ASP A 1 117 ? 10.986 0.399 -2.445 1.00 82.25 117 ASP A C 1
ATOM 891 O O . ASP A 1 117 ? 11.557 -0.356 -3.219 1.00 82.25 117 ASP A O 1
ATOM 895 N N . LYS A 1 118 ? 9.649 0.525 -2.426 1.00 86.69 118 LYS A N 1
ATOM 896 C CA . LYS A 1 118 ? 8.671 -0.278 -3.189 1.00 86.69 118 LYS A CA 1
ATOM 897 C C . LYS A 1 118 ? 8.465 -1.706 -2.678 1.00 86.69 118 LYS A C 1
ATOM 899 O O . LYS A 1 118 ? 7.748 -2.467 -3.320 1.00 86.69 118 LYS A O 1
ATOM 904 N N . SER A 1 119 ? 9.039 -2.069 -1.531 1.00 89.62 119 SER A N 1
ATOM 905 C CA . SER A 1 119 ? 8.644 -3.297 -0.837 1.00 89.62 119 SER A CA 1
ATOM 906 C C . SER A 1 119 ? 7.283 -3.141 -0.151 1.00 89.62 119 SER A C 1
ATOM 908 O O . SER A 1 119 ? 6.844 -2.024 0.141 1.00 89.62 119 SER A O 1
ATOM 910 N N . VAL A 1 120 ? 6.595 -4.255 0.085 1.00 93.62 120 VAL A N 1
ATOM 911 C CA . VAL A 1 120 ? 5.259 -4.300 0.683 1.00 93.62 120 VAL A CA 1
ATOM 912 C C . VAL A 1 120 ? 5.229 -5.327 1.802 1.00 93.62 120 VAL A C 1
ATOM 914 O O . VAL A 1 120 ? 5.712 -6.446 1.639 1.00 93.62 120 VAL A O 1
ATOM 917 N N . HIS A 1 121 ? 4.620 -4.941 2.917 1.00 95.81 121 HIS A N 1
ATOM 918 C CA . HIS A 1 121 ? 4.288 -5.828 4.025 1.00 95.81 121 HIS A CA 1
ATOM 919 C C . HIS A 1 121 ? 2.774 -6.034 4.082 1.00 95.81 121 HIS A C 1
ATOM 921 O O . HIS A 1 121 ? 2.021 -5.064 3.938 1.00 95.81 121 HIS A O 1
ATOM 927 N N . ALA A 1 122 ? 2.347 -7.265 4.350 1.00 97.81 122 ALA A N 1
ATOM 928 C CA . ALA A 1 122 ? 1.021 -7.564 4.875 1.00 97.81 122 ALA A CA 1
ATOM 929 C C . ALA A 1 122 ? 1.140 -8.017 6.323 1.00 97.81 122 ALA A C 1
ATOM 931 O O . ALA A 1 122 ? 1.966 -8.868 6.653 1.00 97.81 122 ALA A O 1
ATOM 932 N N . ILE A 1 123 ? 0.314 -7.436 7.179 1.00 98.06 123 ILE A N 1
ATOM 933 C CA . ILE A 1 123 ? 0.388 -7.588 8.626 1.00 98.06 123 ILE A CA 1
ATOM 934 C C . ILE A 1 123 ? -1.007 -7.940 9.129 1.00 98.06 123 ILE A C 1
ATOM 936 O O . ILE A 1 123 ? -1.988 -7.307 8.734 1.00 98.06 123 ILE A O 1
ATOM 940 N N . ASP A 1 124 ? -1.101 -8.934 10.002 1.00 97.19 124 ASP A N 1
ATOM 941 C CA . ASP A 1 124 ? -2.335 -9.223 10.725 1.00 97.19 124 ASP A CA 1
ATOM 942 C C . ASP A 1 124 ? -2.664 -8.044 11.651 1.00 97.19 124 ASP A C 1
ATOM 944 O O . ASP A 1 124 ? -1.847 -7.634 12.478 1.00 97.19 124 ASP A O 1
ATOM 948 N N . ALA A 1 125 ? -3.846 -7.447 11.496 1.00 96.19 125 ALA A N 1
ATOM 949 C CA . ALA A 1 125 ? -4.169 -6.224 12.218 1.00 96.19 125 ALA A CA 1
ATOM 950 C C . ALA A 1 125 ? -4.432 -6.437 13.717 1.00 96.19 125 ALA A C 1
ATOM 952 O O . ALA A 1 125 ? -4.306 -5.491 14.502 1.00 96.19 125 ALA A O 1
ATOM 953 N N . GLU A 1 126 ? -4.817 -7.649 14.117 1.00 95.81 126 GLU A N 1
ATOM 954 C CA . GLU A 1 126 ? -5.095 -7.988 15.509 1.00 95.81 126 GLU A CA 1
ATOM 955 C C . GLU A 1 126 ? -3.789 -8.234 16.266 1.00 95.81 126 GLU A C 1
ATOM 957 O O . GLU A 1 126 ? -3.588 -7.670 17.346 1.00 95.81 126 GLU A O 1
ATOM 962 N N . THR A 1 127 ? -2.881 -9.019 15.681 1.00 97.00 127 THR A N 1
ATOM 963 C CA . THR A 1 127 ? -1.654 -9.471 16.355 1.00 97.00 127 THR A CA 1
ATOM 964 C C . THR A 1 127 ? -0.429 -8.605 16.061 1.00 97.00 127 THR A C 1
ATOM 966 O O . THR A 1 127 ? 0.496 -8.561 16.873 1.00 97.00 127 THR A O 1
ATOM 969 N N . GLY A 1 128 ? -0.405 -7.909 14.922 1.00 96.75 128 GLY A N 1
ATOM 970 C CA . GLY A 1 128 ? 0.773 -7.194 14.430 1.00 96.75 128 GLY A CA 1
ATOM 971 C C . GLY A 1 128 ? 1.844 -8.105 13.814 1.00 96.75 128 GLY A C 1
ATOM 972 O O . GLY A 1 128 ? 2.958 -7.641 13.563 1.00 96.75 128 GLY A O 1
ATOM 973 N N . GLU A 1 129 ? 1.543 -9.387 13.584 1.00 96.88 129 GLU A N 1
ATOM 974 C CA . GLU A 1 129 ? 2.464 -10.342 12.956 1.00 96.88 129 GLU A CA 1
ATOM 975 C C . GLU A 1 129 ? 2.503 -10.174 11.428 1.00 96.88 129 GLU A C 1
ATOM 977 O O . GLU A 1 129 ? 1.482 -9.929 10.783 1.00 96.88 129 GLU A O 1
ATOM 982 N N . GLU A 1 130 ? 3.690 -10.314 10.829 1.00 96.81 130 GLU A N 1
ATOM 983 C CA . GLU A 1 130 ? 3.841 -10.306 9.370 1.00 96.81 130 GLU A CA 1
ATOM 984 C C . GLU A 1 130 ? 3.225 -11.572 8.765 1.00 96.81 130 GLU A C 1
ATOM 986 O O . GLU A 1 130 ? 3.627 -12.687 9.097 1.00 96.81 130 GLU A O 1
ATOM 991 N N . ILE A 1 131 ? 2.279 -11.391 7.846 1.00 97.94 131 ILE A N 1
ATOM 992 C CA . ILE A 1 131 ? 1.696 -12.472 7.046 1.00 97.94 131 ILE A CA 1
ATOM 993 C C . ILE A 1 131 ? 2.624 -12.775 5.869 1.00 97.94 131 ILE A C 1
ATOM 995 O O . ILE A 1 131 ? 2.957 -13.931 5.612 1.00 97.94 131 ILE A O 1
ATOM 999 N N . TRP A 1 132 ? 3.048 -11.730 5.153 1.00 97.44 132 TRP A N 1
ATOM 1000 C CA . TRP A 1 132 ? 4.004 -11.836 4.057 1.00 97.44 132 TRP A CA 1
ATOM 1001 C C . TRP A 1 132 ? 4.766 -10.527 3.828 1.00 97.44 132 TRP A C 1
ATOM 1003 O O . TRP A 1 132 ? 4.312 -9.437 4.187 1.00 97.44 132 TRP A O 1
ATOM 1013 N N . PHE A 1 133 ? 5.914 -10.655 3.162 1.00 94.44 133 PHE A N 1
ATOM 1014 C CA . PHE A 1 133 ? 6.757 -9.559 2.691 1.00 94.44 133 PHE A CA 1
ATOM 1015 C C . PHE A 1 133 ? 7.142 -9.780 1.225 1.00 94.44 133 PHE A C 1
ATOM 1017 O O . PHE A 1 133 ? 7.568 -10.875 0.856 1.00 94.44 133 PHE A O 1
ATOM 1024 N N . ASN A 1 134 ? 7.037 -8.735 0.403 1.00 91.75 134 ASN A N 1
ATOM 1025 C CA . ASN A 1 134 ? 7.520 -8.734 -0.976 1.00 91.75 134 ASN A CA 1
ATOM 1026 C C . ASN A 1 134 ? 8.435 -7.531 -1.220 1.00 91.75 134 ASN A C 1
ATOM 1028 O O . ASN A 1 134 ? 8.080 -6.395 -0.919 1.00 91.75 134 ASN A O 1
ATOM 1032 N N . ASP A 1 135 ? 9.594 -7.777 -1.822 1.00 88.69 135 ASP A N 1
ATOM 1033 C CA . ASP A 1 135 ? 10.561 -6.761 -2.237 1.00 88.69 135 ASP A CA 1
ATOM 1034 C C . ASP A 1 135 ? 10.962 -6.884 -3.715 1.00 88.69 135 ASP A C 1
ATOM 1036 O O . ASP A 1 135 ? 11.975 -6.339 -4.141 1.00 88.69 135 ASP A O 1
ATOM 1040 N N . GLU A 1 136 ? 10.182 -7.587 -4.533 1.00 86.56 136 GLU A N 1
ATOM 1041 C CA . GLU A 1 136 ? 10.497 -7.802 -5.949 1.00 86.56 136 GLU A CA 1
ATOM 1042 C C . GLU A 1 136 ? 10.613 -6.476 -6.708 1.00 86.56 136 GLU A C 1
ATOM 1044 O O . GLU A 1 136 ? 11.577 -6.268 -7.443 1.00 86.56 136 GLU A O 1
ATOM 1049 N N . LEU A 1 137 ? 9.709 -5.529 -6.442 1.00 82.56 137 LEU A N 1
ATOM 1050 C CA . LEU A 1 137 ? 9.742 -4.196 -7.053 1.00 82.56 137 LEU A CA 1
ATOM 1051 C C . LEU A 1 137 ? 10.858 -3.291 -6.499 1.00 82.56 137 LEU A C 1
ATOM 1053 O O . LEU A 1 137 ? 11.198 -2.285 -7.132 1.00 82.56 137 LEU A O 1
ATOM 1057 N N . SER A 1 138 ? 11.441 -3.625 -5.339 1.00 79.69 138 SER A N 1
ATOM 1058 C CA . SER A 1 138 ? 12.571 -2.876 -4.766 1.00 79.69 138 SER A CA 1
ATOM 1059 C C . SER A 1 138 ? 13.896 -3.238 -5.436 1.00 79.69 138 SER A C 1
ATOM 1061 O O . SER A 1 138 ? 14.756 -2.373 -5.625 1.00 79.69 138 SER A O 1
ATOM 1063 N N . LYS A 1 139 ? 14.015 -4.491 -5.894 1.00 76.31 139 LYS A N 1
ATOM 1064 C CA . LYS A 1 139 ? 15.175 -5.064 -6.600 1.00 76.31 139 LYS A CA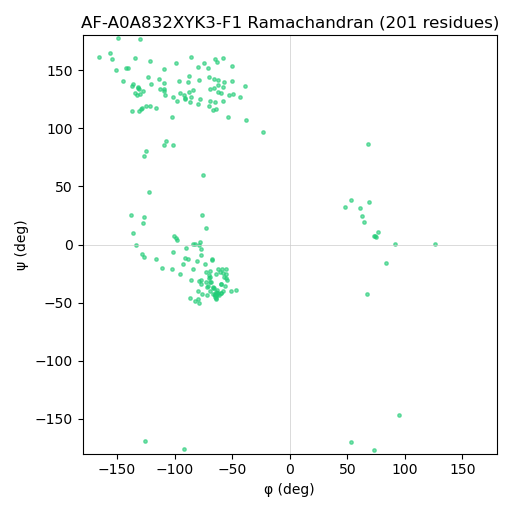 1
ATOM 1065 C C . LYS A 1 139 ? 15.341 -4.556 -8.037 1.00 76.31 139 LYS A C 1
ATOM 1067 O O . LYS A 1 139 ? 16.081 -5.169 -8.804 1.00 76.31 139 LYS A O 1
ATOM 1072 N N . ASN A 1 140 ? 14.648 -3.471 -8.395 1.00 62.84 140 ASN A N 1
ATOM 1073 C CA . ASN A 1 140 ? 14.628 -2.848 -9.717 1.00 62.84 140 ASN A CA 1
ATOM 1074 C C . ASN A 1 140 ? 16.034 -2.857 -10.363 1.00 62.84 140 ASN A C 1
ATOM 1076 O O . ASN A 1 140 ? 17.007 -2.567 -9.652 1.00 62.84 140 ASN A O 1
ATOM 1080 N N . PRO A 1 141 ? 16.158 -3.190 -11.668 1.00 62.06 141 PRO A N 1
ATOM 1081 C CA . PRO A 1 141 ? 17.443 -3.221 -12.360 1.00 62.06 141 PRO A CA 1
ATOM 1082 C C . PRO A 1 141 ? 18.229 -1.935 -12.131 1.00 62.06 141 PRO A C 1
ATOM 1084 O O . PRO A 1 141 ? 17.638 -0.885 -11.887 1.00 62.06 141 PRO A O 1
ATOM 1087 N N . ASP A 1 142 ? 19.558 -2.011 -12.222 1.00 73.00 142 ASP A N 1
ATOM 1088 C CA . ASP A 1 142 ? 20.447 -0.853 -12.114 1.00 73.00 142 ASP A CA 1
ATOM 1089 C C . ASP A 1 142 ? 19.829 0.381 -12.793 1.00 73.00 142 ASP A C 1
ATOM 1091 O O . ASP A 1 142 ? 19.735 0.459 -14.019 1.00 73.00 142 ASP A O 1
ATOM 1095 N N . PHE A 1 143 ? 19.368 1.336 -11.978 1.00 76.38 143 PHE A N 1
ATOM 1096 C CA . PHE A 1 143 ? 18.600 2.479 -12.466 1.00 76.38 143 PHE A CA 1
ATOM 1097 C C . PHE A 1 143 ? 19.417 3.307 -13.465 1.00 76.38 143 PHE A C 1
ATOM 1099 O O . PHE A 1 143 ? 18.850 3.973 -14.324 1.00 76.38 143 PHE A O 1
ATOM 1106 N N . ASN A 1 144 ? 20.751 3.231 -13.404 1.00 78.12 144 ASN A N 1
ATOM 1107 C CA . ASN A 1 144 ? 21.617 3.867 -14.392 1.00 78.12 144 ASN A CA 1
ATOM 1108 C C . ASN A 1 144 ? 21.470 3.229 -15.776 1.00 78.12 144 ASN A C 1
ATOM 1110 O O . ASN A 1 144 ? 21.476 3.944 -16.774 1.00 78.12 144 ASN A O 1
ATOM 1114 N N . THR A 1 145 ? 21.297 1.908 -15.837 1.00 84.06 145 THR A N 1
ATOM 1115 C CA . THR A 1 145 ? 21.018 1.184 -17.082 1.00 84.06 145 THR A CA 1
ATOM 1116 C C . THR A 1 145 ? 19.659 1.602 -17.648 1.00 84.06 145 THR A C 1
ATOM 1118 O O . THR A 1 145 ? 19.573 1.951 -18.822 1.00 84.06 145 THR A O 1
ATOM 1121 N N . LEU A 1 146 ? 18.624 1.688 -16.803 1.00 82.12 146 LEU A N 1
ATOM 1122 C CA . LEU A 1 146 ? 17.300 2.170 -17.220 1.00 82.12 146 LEU A CA 1
ATOM 1123 C C . LEU A 1 146 ? 17.325 3.618 -17.714 1.00 82.12 146 LEU A C 1
ATOM 1125 O O . LEU A 1 146 ? 16.692 3.922 -18.713 1.00 82.12 146 LEU A O 1
ATOM 1129 N N . VAL A 1 147 ? 18.061 4.518 -17.056 1.00 85.06 147 VAL A N 1
ATOM 1130 C CA . VAL A 1 147 ? 18.200 5.915 -17.507 1.00 85.06 147 VAL A CA 1
ATOM 1131 C C . VAL A 1 147 ? 19.012 6.012 -18.803 1.00 85.06 147 VAL A C 1
ATOM 1133 O O . VAL A 1 147 ? 18.750 6.895 -19.616 1.00 85.06 147 VAL A O 1
ATOM 1136 N N . ALA A 1 148 ? 19.986 5.126 -19.025 1.00 88.69 148 ALA A N 1
ATOM 1137 C CA . ALA A 1 148 ? 20.737 5.093 -20.279 1.00 88.69 148 ALA A CA 1
ATOM 1138 C C . ALA A 1 148 ? 19.853 4.691 -21.471 1.00 88.69 148 ALA A C 1
ATOM 1140 O O . ALA A 1 148 ? 20.018 5.240 -22.560 1.00 88.69 148 ALA A O 1
ATOM 1141 N N . GLU A 1 149 ? 18.916 3.765 -21.259 1.00 88.69 149 GLU A N 1
ATOM 1142 C CA . GLU A 1 149 ? 17.942 3.335 -22.267 1.00 88.69 149 GLU A CA 1
ATOM 1143 C C . GLU A 1 149 ? 16.768 4.319 -22.405 1.00 88.69 149 GLU A C 1
ATOM 1145 O O . GLU A 1 149 ? 16.365 4.658 -23.516 1.00 88.69 149 GLU A O 1
ATOM 1150 N N . PHE A 1 150 ? 16.284 4.856 -21.283 1.00 88.69 150 PHE A N 1
ATOM 1151 C CA . PHE A 1 150 ? 15.152 5.777 -21.189 1.00 88.69 150 PHE A CA 1
ATOM 1152 C C . PHE A 1 150 ? 15.559 7.078 -20.466 1.00 88.69 150 PHE A C 1
ATOM 1154 O O . PHE A 1 150 ? 15.256 7.263 -19.281 1.00 88.69 150 PHE A O 1
ATOM 1161 N N . PRO A 1 151 ? 16.207 8.041 -21.157 1.00 89.38 151 PRO A N 1
ATOM 1162 C CA . PRO A 1 151 ? 16.750 9.252 -20.527 1.00 89.38 151 PRO A CA 1
ATOM 1163 C C . PRO A 1 151 ? 15.728 10.119 -19.781 1.00 89.38 151 PRO A C 1
ATOM 1165 O O . PRO A 1 151 ? 16.087 10.849 -18.859 1.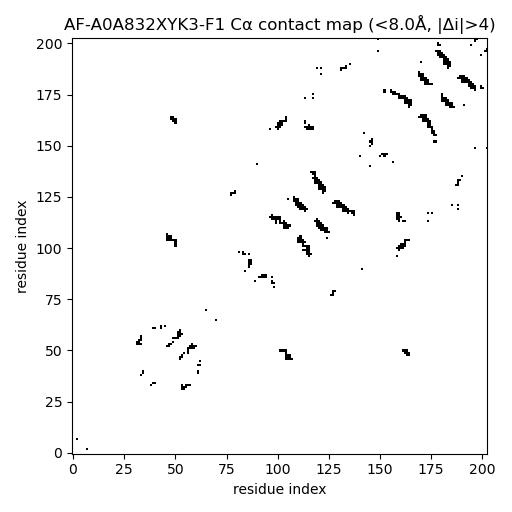00 89.38 151 PRO A O 1
ATOM 1168 N N . TYR A 1 152 ? 14.443 10.033 -20.138 1.00 86.44 152 TYR A N 1
ATOM 1169 C CA . TYR A 1 152 ? 13.366 10.750 -19.450 1.00 86.44 152 TYR A CA 1
ATOM 1170 C C . TYR A 1 152 ? 13.107 10.252 -18.016 1.00 86.44 152 TYR A C 1
ATOM 1172 O O . TYR A 1 152 ? 12.441 10.945 -17.251 1.00 86.44 152 TYR A O 1
ATOM 1180 N N . LEU A 1 153 ? 13.648 9.090 -17.627 1.00 84.19 153 LEU A N 1
ATOM 1181 C CA . LEU A 1 153 ? 13.608 8.587 -16.249 1.00 84.19 153 LEU A CA 1
ATOM 1182 C C . LEU A 1 153 ? 14.657 9.251 -15.337 1.00 84.19 153 LEU A C 1
ATOM 1184 O O . LEU A 1 153 ? 14.762 8.942 -14.146 1.00 84.19 153 LEU A O 1
ATOM 1188 N N . GLN A 1 154 ? 15.475 10.170 -15.854 1.00 83.38 154 GLN A N 1
ATOM 1189 C CA . GLN A 1 154 ? 16.480 10.843 -15.039 1.00 83.38 154 GLN A CA 1
ATOM 1190 C C . GLN A 1 154 ? 15.833 11.578 -13.851 1.00 83.38 154 GLN A C 1
ATOM 1192 O O . GLN A 1 154 ? 14.964 12.432 -14.007 1.00 83.38 154 GLN A O 1
ATOM 1197 N N . GLY A 1 155 ? 16.280 11.244 -12.636 1.00 76.75 155 GLY A N 1
ATOM 1198 C CA . GLY A 1 155 ? 15.753 11.819 -11.393 1.00 76.75 155 GLY A CA 1
ATOM 1199 C C . GLY A 1 155 ? 14.377 11.288 -10.973 1.00 76.75 155 GLY A C 1
ATOM 1200 O O . GLY A 1 155 ? 13.820 11.772 -9.991 1.00 76.75 155 GLY A O 1
ATOM 1201 N N . SER A 1 156 ? 13.834 10.285 -11.668 1.00 76.62 156 SER A N 1
ATOM 1202 C CA . SER A 1 156 ? 12.448 9.854 -11.492 1.00 76.62 156 SER A CA 1
ATOM 1203 C C . SER A 1 156 ? 12.262 8.603 -10.630 1.00 76.62 156 SER A C 1
ATOM 1205 O O . SER A 1 156 ? 11.142 8.100 -10.552 1.00 76.62 156 SER A O 1
ATOM 1207 N N . ARG A 1 157 ? 13.319 8.080 -9.984 1.00 74.12 157 ARG A N 1
ATOM 1208 C CA . ARG A 1 157 ? 13.210 6.852 -9.171 1.00 74.12 157 ARG A CA 1
ATOM 1209 C C . ARG A 1 157 ? 12.213 6.995 -8.015 1.00 74.12 157 ARG A C 1
ATOM 1211 O O . ARG A 1 157 ? 11.509 6.040 -7.693 1.00 74.12 157 ARG A O 1
ATOM 1218 N N . GLY A 1 158 ? 12.129 8.207 -7.462 1.00 74.00 158 GLY A N 1
ATOM 1219 C CA . GLY A 1 158 ? 11.120 8.612 -6.484 1.00 74.00 158 GLY A CA 1
ATOM 1220 C C . GLY A 1 158 ? 11.005 7.692 -5.265 1.00 74.00 158 GLY A C 1
ATOM 1221 O O . GLY A 1 158 ? 11.827 6.809 -5.038 1.00 74.00 158 GLY A O 1
ATOM 1222 N N . HIS A 1 159 ? 9.958 7.919 -4.481 1.00 80.88 159 HIS A N 1
ATOM 1223 C CA . HIS A 1 159 ? 9.493 7.016 -3.431 1.00 80.88 159 HIS A CA 1
ATOM 1224 C C . HIS A 1 159 ? 7.986 6.787 -3.594 1.00 80.88 159 HIS A C 1
ATOM 1226 O O . HIS A 1 159 ? 7.353 7.353 -4.489 1.00 80.88 159 HIS A O 1
ATOM 1232 N N . VAL A 1 160 ? 7.407 5.937 -2.749 1.00 86.25 160 VAL A N 1
ATOM 1233 C CA . VAL A 1 160 ? 5.986 5.588 -2.815 1.00 86.25 160 VAL A CA 1
ATOM 1234 C C . VAL A 1 160 ? 5.158 6.593 -2.015 1.00 86.25 160 VAL A C 1
ATOM 1236 O O . VAL A 1 160 ? 5.360 6.760 -0.819 1.00 86.25 160 VAL A O 1
ATOM 1239 N N . HIS A 1 161 ? 4.197 7.242 -2.671 1.00 88.44 161 HIS A N 1
ATOM 1240 C CA . HIS A 1 161 ? 3.248 8.167 -2.042 1.00 88.44 161 HIS A CA 1
ATOM 1241 C C . HIS A 1 161 ? 1.865 7.552 -1.828 1.00 88.44 161 HIS A C 1
ATOM 1243 O O . HIS A 1 161 ? 1.076 8.063 -1.036 1.00 88.44 161 HIS A O 1
ATOM 1249 N N . ALA A 1 162 ? 1.541 6.491 -2.568 1.00 90.19 162 ALA A N 1
ATOM 1250 C CA . ALA A 1 162 ? 0.218 5.898 -2.539 1.00 90.19 162 ALA A CA 1
ATOM 1251 C C . ALA A 1 162 ? 0.235 4.405 -2.838 1.00 90.19 162 ALA A C 1
ATOM 1253 O O . ALA A 1 162 ? 1.031 3.933 -3.647 1.00 90.19 162 ALA A O 1
ATOM 1254 N N . MET A 1 163 ? -0.729 3.701 -2.253 1.00 93.12 163 MET A N 1
ATOM 1255 C CA . MET A 1 163 ? -1.141 2.359 -2.633 1.00 93.12 163 MET A CA 1
ATOM 1256 C C . MET A 1 163 ? -2.667 2.320 -2.645 1.00 93.12 163 MET A C 1
ATOM 1258 O O . MET A 1 163 ? -3.308 2.911 -1.779 1.00 93.12 163 MET A O 1
ATOM 1262 N N . ASN A 1 164 ? -3.246 1.669 -3.650 1.00 92.12 164 ASN A N 1
ATOM 1263 C CA . ASN A 1 164 ? -4.685 1.453 -3.746 1.00 92.12 164 ASN A CA 1
ATOM 1264 C C . ASN A 1 164 ? -4.978 -0.040 -3.844 1.00 92.12 164 ASN A C 1
ATOM 1266 O O . ASN A 1 164 ? -4.248 -0.774 -4.516 1.00 92.12 164 ASN A O 1
ATOM 1270 N N . TYR A 1 165 ? -6.077 -0.453 -3.221 1.00 92.69 165 TYR A N 1
ATOM 1271 C CA . TYR A 1 165 ? -6.599 -1.804 -3.316 1.00 92.69 165 TYR A CA 1
ATOM 1272 C C . TYR A 1 165 ? -7.685 -1.901 -4.395 1.00 92.69 165 TYR A C 1
ATOM 1274 O O . TYR A 1 165 ? -8.640 -1.127 -4.426 1.00 92.69 165 TYR A O 1
ATOM 1282 N N . TYR A 1 166 ? -7.550 -2.888 -5.278 1.00 92.50 166 TYR A N 1
ATOM 1283 C CA . TYR A 1 166 ? -8.497 -3.195 -6.344 1.00 92.50 166 TYR A CA 1
ATOM 1284 C C . TYR A 1 166 ? -9.220 -4.502 -6.022 1.00 92.50 166 TYR A C 1
ATOM 1286 O O . TYR A 1 166 ? -8.845 -5.580 -6.490 1.00 92.50 166 TYR A O 1
ATOM 1294 N N . ARG A 1 167 ? -10.298 -4.387 -5.236 1.00 88.69 167 ARG A N 1
ATOM 1295 C CA . ARG A 1 167 ? -11.062 -5.516 -4.677 1.00 88.69 167 ARG A CA 1
ATOM 1296 C C . ARG A 1 167 ? -11.495 -6.570 -5.690 1.00 88.69 167 ARG A C 1
ATOM 1298 O O . ARG A 1 167 ? -11.410 -7.755 -5.404 1.00 88.69 167 ARG A O 1
ATOM 1305 N N . GLN A 1 168 ? -11.923 -6.155 -6.880 1.00 91.62 168 GLN A N 1
ATOM 1306 C CA . GLN A 1 168 ? -12.382 -7.083 -7.921 1.00 91.62 168 GLN A CA 1
ATOM 1307 C C . GLN A 1 168 ? -11.295 -8.051 -8.418 1.00 91.62 168 GLN A C 1
ATOM 1309 O O . GLN A 1 168 ? -11.625 -9.089 -8.983 1.00 91.62 168 GLN A O 1
ATOM 1314 N N . PHE A 1 169 ? -10.021 -7.704 -8.223 1.00 94.56 169 PHE A N 1
ATOM 1315 C CA . PHE A 1 169 ? -8.885 -8.498 -8.682 1.00 94.56 169 PHE A CA 1
ATOM 1316 C C . PHE A 1 169 ? -8.014 -9.032 -7.544 1.00 94.56 169 PHE A C 1
ATOM 1318 O O . PHE A 1 169 ? -7.168 -9.881 -7.792 1.00 94.56 169 PHE A O 1
ATOM 1325 N N . GLY A 1 170 ? -8.192 -8.536 -6.316 1.00 94.69 170 GLY A N 1
ATOM 1326 C CA . GLY A 1 170 ? -7.287 -8.866 -5.217 1.00 94.69 170 GLY A CA 1
ATOM 1327 C C . GLY A 1 170 ? -5.896 -8.251 -5.401 1.00 94.69 170 GLY A C 1
ATOM 1328 O O . GLY A 1 170 ? -4.899 -8.890 -5.079 1.00 94.69 170 GLY A O 1
ATOM 1329 N N . TRP A 1 171 ? -5.814 -7.034 -5.949 1.00 96.75 171 TRP A N 1
ATOM 1330 C CA . TRP A 1 171 ? -4.534 -6.388 -6.261 1.00 96.75 171 TRP A CA 1
ATOM 1331 C C . TRP A 1 171 ? -4.258 -5.156 -5.415 1.00 96.75 171 TRP A C 1
ATOM 1333 O O . TRP A 1 171 ? -5.141 -4.328 -5.190 1.00 96.75 171 TRP A O 1
ATOM 1343 N N . LEU A 1 172 ? -2.993 -4.992 -5.050 1.00 95.69 172 LEU A N 1
ATOM 1344 C CA . LEU A 1 172 ? -2.414 -3.747 -4.570 1.00 95.69 172 LEU A CA 1
ATOM 1345 C C . LEU A 1 172 ? -1.633 -3.106 -5.708 1.00 95.69 172 LEU A C 1
ATOM 1347 O O . LEU A 1 172 ? -0.772 -3.744 -6.309 1.00 95.69 172 LEU A O 1
ATOM 1351 N N . ILE A 1 173 ? -1.923 -1.841 -5.997 1.00 94.69 173 ILE A N 1
ATOM 1352 C CA . ILE A 1 173 ? -1.193 -1.067 -7.004 1.00 94.69 173 ILE A CA 1
ATOM 1353 C C . ILE A 1 173 ? -0.672 0.193 -6.336 1.00 94.69 173 ILE A C 1
ATOM 1355 O O . ILE A 1 173 ? -1.446 1.015 -5.833 1.00 94.69 173 ILE A O 1
ATOM 1359 N N . MET A 1 174 ? 0.648 0.339 -6.336 1.00 91.88 174 MET A N 1
ATOM 1360 C CA . MET A 1 174 ? 1.334 1.479 -5.743 1.00 91.88 174 MET A CA 1
ATOM 1361 C C . MET A 1 174 ? 1.729 2.521 -6.786 1.00 91.88 174 MET A C 1
ATOM 1363 O O . MET A 1 174 ? 1.928 2.218 -7.962 1.00 91.88 174 MET A O 1
ATOM 1367 N N . SER A 1 175 ? 1.893 3.765 -6.341 1.00 89.00 175 SER A N 1
ATOM 1368 C CA . SER A 1 175 ? 2.591 4.778 -7.127 1.00 89.00 175 SER A CA 1
ATOM 1369 C C . SER A 1 175 ? 4.022 4.311 -7.393 1.00 89.00 175 SER A C 1
ATOM 1371 O O . SER A 1 175 ? 4.730 3.946 -6.452 1.00 89.00 175 SER A O 1
ATOM 1373 N N . SER A 1 176 ? 4.461 4.368 -8.646 1.00 84.25 176 SER A N 1
ATOM 1374 C CA . SER A 1 176 ? 5.823 4.003 -9.029 1.00 84.25 176 SER A CA 1
ATOM 1375 C C . SER A 1 176 ? 6.513 5.131 -9.798 1.00 84.25 176 SER A C 1
ATOM 1377 O O . SER A 1 176 ? 6.047 6.271 -9.818 1.00 84.25 176 SER A O 1
ATOM 1379 N N . ILE A 1 177 ? 7.669 4.818 -10.381 1.00 82.69 177 ILE A N 1
ATOM 1380 C CA . ILE A 1 177 ? 8.377 5.719 -11.287 1.00 82.69 177 ILE A CA 1
ATOM 1381 C C . ILE A 1 177 ? 7.515 5.984 -12.530 1.00 82.69 177 ILE A C 1
ATOM 1383 O O . ILE A 1 177 ? 6.636 5.175 -12.841 1.00 82.69 177 ILE A O 1
ATOM 1387 N N . PRO A 1 178 ? 7.736 7.096 -13.255 1.00 84.50 178 PRO A N 1
ATOM 1388 C CA . PRO A 1 178 ? 7.059 7.341 -14.519 1.00 84.50 178 PRO A CA 1
ATOM 1389 C C . PRO A 1 178 ? 7.164 6.132 -15.441 1.00 84.50 178 PRO A C 1
ATOM 1391 O O . PRO A 1 178 ? 8.215 5.499 -15.515 1.00 84.50 178 PRO A O 1
ATOM 1394 N N . CYS A 1 179 ? 6.076 5.843 -16.153 1.00 88.06 179 CYS A N 1
ATOM 1395 C CA . CYS A 1 179 ? 6.034 4.754 -17.124 1.00 88.06 179 CYS A CA 1
ATOM 1396 C C . CYS A 1 179 ? 6.259 3.362 -16.521 1.00 88.06 179 CYS A C 1
ATOM 1398 O O . CYS A 1 179 ? 6.666 2.456 -17.235 1.00 88.06 179 CYS A O 1
ATOM 1400 N N . TRP A 1 180 ? 5.981 3.179 -15.230 1.00 88.00 180 TRP A N 1
ATOM 1401 C CA . TRP A 1 180 ? 6.044 1.875 -14.584 1.00 88.00 180 TRP A CA 1
ATOM 1402 C C . TRP A 1 180 ? 4.791 1.642 -13.755 1.00 88.00 180 TRP A C 1
ATOM 1404 O O . TRP A 1 180 ? 4.430 2.464 -12.909 1.00 88.00 180 TRP A O 1
ATOM 1414 N N . LEU A 1 181 ? 4.137 0.506 -13.966 1.00 91.62 181 LEU A N 1
ATOM 1415 C CA . LEU A 1 181 ? 2.997 0.085 -13.167 1.00 91.62 181 LEU A CA 1
ATOM 1416 C C . LEU A 1 181 ? 3.114 -1.400 -12.854 1.00 91.62 181 LEU A C 1
ATOM 1418 O O . LEU A 1 181 ? 3.425 -2.197 -13.730 1.00 91.62 181 LEU A O 1
ATOM 1422 N N . ALA A 1 182 ? 2.833 -1.768 -11.614 1.00 93.94 182 ALA A N 1
ATOM 1423 C CA . ALA A 1 182 ? 2.852 -3.149 -11.170 1.00 93.94 182 ALA A CA 1
ATOM 1424 C C . ALA A 1 182 ? 1.712 -3.399 -10.186 1.00 93.94 182 ALA A C 1
ATOM 1426 O O . ALA A 1 182 ? 1.287 -2.480 -9.476 1.00 93.94 182 ALA A O 1
ATOM 1427 N N . ALA A 1 183 ? 1.239 -4.641 -10.150 1.00 96.44 183 ALA A N 1
ATOM 1428 C CA . ALA A 1 183 ? 0.266 -5.106 -9.177 1.00 96.44 183 ALA A CA 1
ATOM 1429 C C . ALA A 1 183 ? 0.818 -6.263 -8.357 1.00 96.44 183 ALA A C 1
ATOM 1431 O O . ALA A 1 183 ? 1.401 -7.196 -8.902 1.00 96.44 183 ALA A O 1
ATOM 1432 N N . THR A 1 184 ? 0.542 -6.227 -7.062 1.00 96.81 184 THR A N 1
ATOM 1433 C CA . THR A 1 184 ? 0.864 -7.285 -6.104 1.00 96.81 184 THR A CA 1
ATOM 1434 C C . THR A 1 184 ? -0.422 -7.986 -5.671 1.00 96.81 184 THR A C 1
ATOM 1436 O O . THR A 1 184 ? -1.411 -7.316 -5.365 1.00 96.81 184 THR A O 1
ATOM 1439 N N . ASN A 1 185 ? -0.434 -9.318 -5.645 1.00 97.38 185 ASN A N 1
ATOM 1440 C CA . ASN A 1 185 ? -1.553 -10.109 -5.137 1.00 97.38 185 ASN A CA 1
ATOM 1441 C C . ASN A 1 185 ? -1.669 -9.955 -3.615 1.00 97.38 185 ASN A C 1
ATOM 1443 O O . ASN A 1 185 ? -0.680 -10.068 -2.895 1.00 97.38 185 ASN A O 1
ATOM 1447 N N . ILE A 1 186 ? -2.883 -9.725 -3.110 1.00 95.31 186 ILE A N 1
ATOM 1448 C CA . ILE A 1 186 ? -3.117 -9.568 -1.663 1.00 95.31 186 ILE A CA 1
ATOM 1449 C C . ILE A 1 186 ? -2.940 -10.869 -0.870 1.00 95.31 186 ILE A C 1
ATOM 1451 O O . ILE A 1 186 ? -2.676 -10.818 0.331 1.00 95.31 186 ILE A O 1
ATOM 1455 N N . GLU A 1 187 ? -3.132 -12.013 -1.531 1.00 94.81 187 GLU A N 1
ATOM 1456 C CA . GLU A 1 187 ? -3.191 -13.334 -0.899 1.00 94.81 187 GLU A CA 1
ATOM 1457 C C . GLU A 1 187 ? -1.812 -13.792 -0.423 1.00 94.81 187 GLU A C 1
ATOM 1459 O O . GLU A 1 187 ? -1.674 -14.273 0.698 1.00 94.81 187 GLU A O 1
ATOM 1464 N N . ASP A 1 188 ? -0.791 -13.599 -1.255 1.00 95.69 188 ASP A N 1
ATOM 1465 C CA . ASP A 1 188 ? 0.552 -14.139 -1.030 1.00 95.69 188 ASP A CA 1
ATOM 1466 C C . ASP A 1 188 ? 1.676 -13.119 -1.262 1.00 95.69 188 ASP A C 1
ATOM 1468 O O . ASP A 1 188 ? 2.853 -13.446 -1.114 1.00 95.69 188 ASP A O 1
ATOM 1472 N N . GLY A 1 189 ? 1.332 -11.887 -1.644 1.00 96.31 189 GLY A N 1
ATOM 1473 C CA . GLY A 1 189 ? 2.300 -10.846 -1.947 1.00 96.31 189 GLY A CA 1
ATOM 1474 C C . GLY A 1 189 ? 3.038 -11.043 -3.269 1.00 96.31 189 GLY A C 1
ATOM 1475 O O . GLY A 1 189 ? 3.966 -10.291 -3.529 1.00 96.31 189 GLY A O 1
ATOM 1476 N N . SER A 1 190 ? 2.684 -12.011 -4.119 1.00 96.50 190 SER A N 1
ATOM 1477 C CA . SER A 1 190 ? 3.357 -12.229 -5.410 1.00 96.50 190 SER A CA 1
ATOM 1478 C C . SER A 1 190 ? 3.054 -11.123 -6.430 1.00 96.50 190 SER A C 1
ATOM 1480 O O . SER A 1 190 ? 1.987 -10.503 -6.402 1.00 96.50 190 SER A O 1
ATOM 1482 N N . LEU A 1 191 ? 3.974 -10.867 -7.366 1.00 94.94 191 LEU A N 1
ATOM 1483 C CA . LEU A 1 191 ? 3.725 -9.961 -8.489 1.00 94.94 191 LEU A CA 1
ATOM 1484 C C . LEU A 1 191 ? 2.663 -10.553 -9.43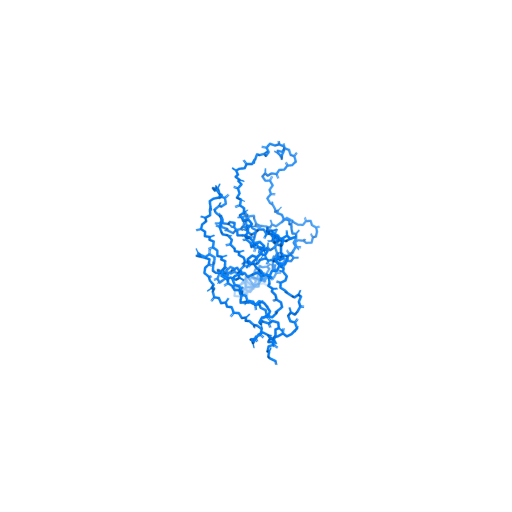3 1.00 94.94 191 LEU A C 1
ATOM 1486 O O . LEU A 1 191 ? 2.875 -11.582 -10.072 1.00 94.94 191 LEU A O 1
ATOM 1490 N N . ALA A 1 192 ? 1.517 -9.884 -9.548 1.00 96.12 192 ALA A N 1
ATOM 1491 C CA . ALA A 1 192 ? 0.434 -10.275 -10.447 1.00 96.12 192 ALA A CA 1
ATOM 1492 C C . ALA A 1 192 ? 0.749 -9.910 -11.902 1.00 96.12 192 ALA A C 1
ATOM 1494 O O . ALA A 1 192 ? 0.477 -10.680 -12.823 1.00 96.12 192 ALA A O 1
ATOM 1495 N N . TRP A 1 193 ? 1.294 -8.712 -12.106 1.00 95.38 193 TRP A N 1
ATOM 1496 C CA . TRP A 1 193 ? 1.757 -8.216 -13.397 1.00 95.38 193 TRP A CA 1
ATOM 1497 C C . TRP A 1 193 ? 2.631 -6.980 -13.212 1.00 95.38 193 TRP A C 1
ATOM 1499 O O . TRP A 1 193 ? 2.566 -6.286 -12.195 1.00 95.38 193 TRP A O 1
ATOM 1509 N N . GLU A 1 194 ? 3.401 -6.678 -14.248 1.00 92.88 194 GLU A N 1
ATOM 1510 C CA . GLU A 1 194 ? 4.256 -5.507 -14.339 1.00 92.88 194 GLU A CA 1
ATOM 1511 C C . GLU A 1 194 ? 4.281 -5.002 -15.779 1.00 92.88 194 GLU A C 1
ATOM 1513 O O . GLU A 1 194 ? 4.265 -5.779 -16.734 1.00 92.88 194 GLU A O 1
AT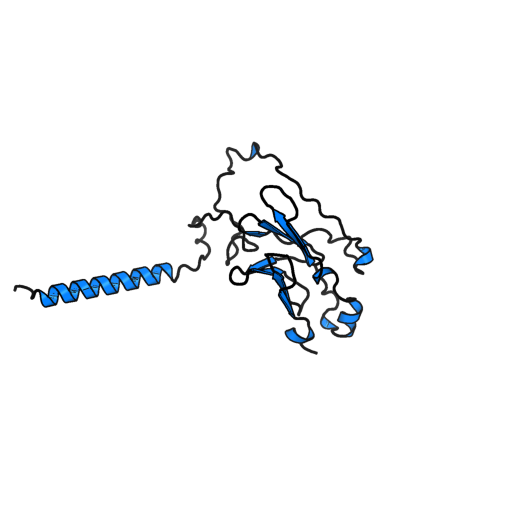OM 1518 N N . MET A 1 195 ? 4.270 -3.683 -15.924 1.00 92.06 195 MET A N 1
ATOM 1519 C CA . MET A 1 195 ? 4.385 -2.979 -17.189 1.00 92.06 195 MET A CA 1
ATOM 1520 C C . MET A 1 195 ? 5.449 -1.901 -17.028 1.00 92.06 195 MET A C 1
ATOM 1522 O O . MET A 1 195 ? 5.270 -0.976 -16.229 1.00 92.06 195 MET A O 1
ATOM 1526 N N . GLY A 1 196 ? 6.545 -2.039 -17.770 1.00 89.38 196 GLY A N 1
ATOM 1527 C CA . GLY A 1 196 ? 7.658 -1.107 -17.752 1.00 89.38 196 GLY A CA 1
ATOM 1528 C C . GLY A 1 196 ? 7.551 0.001 -18.807 1.00 89.38 196 GLY A C 1
ATOM 1529 O O . GLY A 1 196 ? 6.547 0.105 -19.535 1.00 89.38 196 GLY A O 1
ATOM 1530 N N . PRO A 1 197 ? 8.596 0.844 -18.899 1.00 88.06 197 PRO A N 1
ATOM 1531 C CA . PRO A 1 197 ? 8.650 1.981 -19.813 1.00 88.06 197 PRO A CA 1
ATOM 1532 C C . PRO A 1 197 ? 8.444 1.598 -21.278 1.00 88.06 197 PRO A C 1
ATOM 1534 O O . PRO A 1 197 ? 7.768 2.319 -22.011 1.00 88.06 197 PRO A O 1
ATOM 1537 N N . GLU A 1 198 ? 8.937 0.431 -21.683 1.00 87.81 198 GLU A N 1
ATOM 1538 C CA . GLU A 1 198 ? 8.800 -0.119 -23.028 1.00 87.81 198 GLU A CA 1
ATOM 1539 C C . GLU A 1 198 ? 7.338 -0.330 -23.449 1.00 87.81 198 GLU A C 1
ATOM 1541 O O . GLU A 1 198 ? 6.997 -0.121 -24.614 1.00 87.81 198 GLU A O 1
ATOM 1546 N N . ILE A 1 199 ? 6.461 -0.686 -22.505 1.00 90.88 199 ILE A N 1
ATOM 1547 C CA . ILE A 1 199 ? 5.025 -0.866 -22.752 1.00 90.88 199 ILE A CA 1
ATOM 1548 C C . ILE A 1 199 ? 4.280 0.463 -22.604 1.00 90.88 199 ILE A C 1
ATOM 1550 O O . ILE A 1 199 ? 3.421 0.788 -23.424 1.00 90.88 199 ILE A O 1
ATOM 1554 N N . LEU A 1 200 ? 4.566 1.214 -21.537 1.00 90.56 200 LEU A N 1
ATOM 1555 C CA . LEU A 1 200 ? 3.733 2.348 -21.127 1.00 90.56 200 LEU A CA 1
ATOM 1556 C C . LEU A 1 200 ? 4.082 3.662 -21.827 1.00 90.56 200 LEU A C 1
ATOM 1558 O O . LEU A 1 200 ? 3.199 4.495 -22.026 1.00 90.56 200 LEU A O 1
ATOM 1562 N N . CYS A 1 201 ? 5.347 3.857 -22.186 1.00 87.00 201 CYS A N 1
ATOM 1563 C CA . CYS A 1 201 ? 5.842 5.100 -22.779 1.00 87.00 201 CYS A CA 1
ATOM 1564 C C . CYS A 1 201 ? 6.595 4.891 -24.096 1.00 87.00 201 CYS A C 1
ATOM 1566 O O . CYS A 1 201 ? 6.807 5.862 -24.822 1.00 87.00 201 CYS A O 1
ATOM 1568 N N . GLY A 1 202 ? 6.915 3.642 -24.438 1.00 74.25 202 GLY A N 1
ATOM 1569 C CA . GLY A 1 202 ? 7.621 3.288 -25.661 1.00 74.25 202 GLY A CA 1
ATOM 1570 C C . GLY A 1 202 ? 9.102 3.667 -25.631 1.00 74.25 202 GLY A C 1
ATOM 1571 O O . GLY A 1 202 ? 9.637 4.146 -24.627 1.00 74.25 202 GLY A O 1
ATOM 1572 N N . THR A 1 203 ? 9.753 3.412 -26.765 1.00 61.75 203 THR A N 1
ATOM 1573 C CA . THR A 1 203 ? 11.133 3.813 -27.077 1.00 61.75 203 THR A CA 1
ATOM 1574 C C . THR A 1 203 ? 11.177 5.163 -27.772 1.00 61.75 203 THR A C 1
ATOM 1576 O O . THR A 1 203 ? 10.384 5.324 -28.732 1.00 61.75 203 THR A O 1
#

Radius of gyration: 24.74 Å; Cα contacts (8 Å, |Δi|>4): 294; chains: 1; bounding box: 94×32×55 Å

Secondary structure (DSSP, 8-state):
-PPPHHHHHHHHHHHHHHHHHHHHHHHHS--SPPPSTTPPPS---S-B-STTSSTT--------SS-TTTGGG-------PPPPP-TTTTTS-GGGS-S--SPPEEETTEEEEE-TTS-EEEEETTT--EEEEE-TTTT---HHHHHHH-GGGTT-------EEEETTTTEEEE--STT-EEEEETTT--EEEEE-HHHHT--

Sequence (203 aa):
MKLDNKIVVGLLVTILLVVSSFTLVVNAFDPGGPPAAGGIPKVVTGNWEWINYQPTGGSYSPQFDINKDNVQYLEMNWIFPYVNQDAEALGFNLAAQTGSSAPALFVDGIIYIAKNDKSVHAIDAETGEEIWFNDELSKNPDFNTLVAEFPYLQGSRGHVHAMNYYRQFGWLIMSSIPCWLAATNIEDGSLAWEMGPEILCGT

Solvent-accessible surface area (backbone atoms only — not comparable to full-atom values): 12284 Å² total; per-residue (Å²): 135,85,78,54,69,69,58,54,52,53,50,52,53,51,51,51,52,53,54,53,54,52,59,56,48,64,69,71,70,62,85,67,61,72,52,68,94,83,53,75,70,92,70,83,83,84,57,25,51,32,68,28,47,40,93,72,57,70,70,62,79,77,75,61,92,68,39,98,90,52,54,90,71,69,72,86,88,72,81,79,84,80,80,77,71,61,34,73,82,68,78,46,90,42,76,85,53,70,60,58,68,24,59,67,32,31,51,95,62,34,33,38,40,50,24,21,62,51,25,38,40,34,25,37,61,89,75,51,46,75,74,40,74,31,49,74,69,45,68,55,70,64,63,67,59,52,26,72,78,39,60,88,49,61,91,37,74,70,64,22,63,38,44,38,57,41,78,97,74,43,30,39,38,50,50,63,34,84,42,39,48,47,28,27,29,70,89,73,42,46,79,71,48,76,42,46,41,69,76,68,68,47,132

Foldseek 3Di:
DDDDPVVVVVVVVVVVVVVVVVVVVVVVPPPQPPDPPDDQRPDQPVWQQFLQSTPNRDVDHSDVPPDPVCVVVDDDQDDDDDDFDDCVVLVDVCVVAWFAQGDWTGDPQWTWTQTQLRKIFIARNNRRHTPAIDNPSSPDPDVVVVCVVVVVLVVFQGGWNYWHADVVQQWIWTDGGPQKTWTAHNPHRHTPDITHNCRRPND

pLDDT: mean 80.26, std 17.46, range [36.31, 98.06]

Nearest PDB structures (foldseek):
  8gy2-assembly1_A  TM=8.366E-01  e=4.132E-06  Gluconobacter oxydans 621H
  6dam-assembly1_A  TM=5.798E-01  e=2.993E-05  Methylotuvimicrobium buryatense 5G
  3mkq-assembly1_C  TM=7.891E-01  e=7.364E-04  Saccharomyces cerevisiae YJM789
  8ir3-assembly1_N  TM=7.853E-01  e=4.479E-03  Hom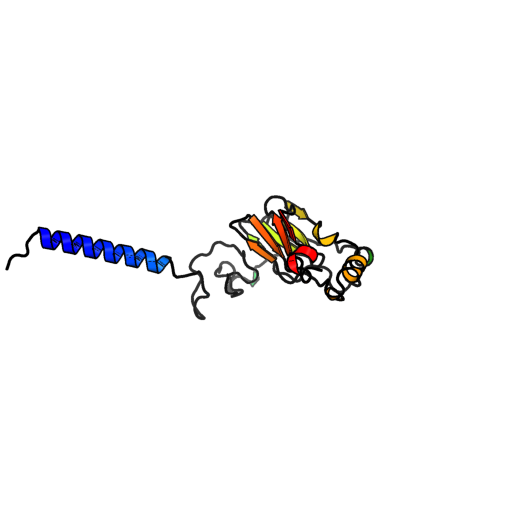o sapiens
  8fl4-assembly1_NJ  TM=7.754E-01  e=7.565E-03  Homo sapiens

Mean predicted aligned error: 12.42 Å